Protein AF-A0A1H8NMY2-F1 (afdb_monomer_lite)

Sequence (203 aa):
MPKVVSSSRAIAMTVWCSWIEVSTLDDGRGGSALRGVARFNRLLVPMTEAEGAQTGVDDFRHYFRIGEAESNIAPPSSDRNRWFEKTGIRIANGENVATIRPWTWPKAFSGITVNDTCKVRAAIADRETPPRESSQATDWTGKVIAKVLGLDLTKPYDKARTKEIQKEWIKTDVLRIERMAYGNKGKEFDFVVAGENNPAVQE

Foldseek 3Di:
DDDDDDDPDDDDDPPDPDDPDFDAQVVDDCSVVCVVPDPADKDWGFFDPVNVLQQPDPDSRQKTAIHGNDPPPDDPDPRVQWMKGWDWDQDPVGDTDIDIDTDHRDDLCVPPDVVLLVQLQVLQAPDPDFAAPDPVDPRHSLVSSCVSVVFDCVRSNSVVSSNVVSVVCCVQQQKDWDWDQDDDPRDTGTGIHGGPNDNPPDD

Organism: NCBI:txid1077947

Radius of gyration: 26.11 Å; chains: 1; bounding box: 73×61×64 Å

Secondary structure (DSSP, 8-state):
---------------------PPPGGGSTTHHHHHHH-SS-EEEEEPPHHHHTTTT-S-GGGEEEEEES-TTSSS--GGGG-EEEEEEEE-TTS-EEEEEEEE-PPPTTTT--HHHHHHHHHHHHT-SSPPBSSTTSTTBHHHHHHH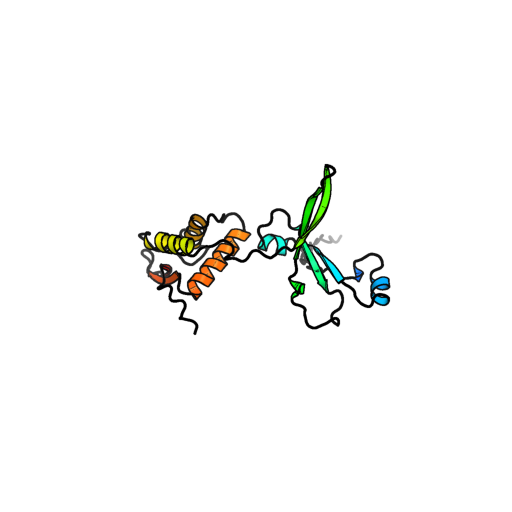HHT--TTSHHHHHHHHHHHHHHHHTTSEEEEEEEETTTTEEEEEEEE----TT---

pLDDT: mean 77.02, std 19.94, range [21.72, 95.12]

Structure (mmCIF, N/CA/C/O backbone):
data_AF-A0A1H8NMY2-F1
#
_entry.id   AF-A0A1H8NMY2-F1
#
loop_
_atom_site.group_PDB
_atom_site.id
_atom_site.type_symbol
_atom_site.label_atom_id
_atom_site.label_alt_id
_atom_site.label_comp_id
_atom_site.label_asym_id
_atom_site.label_entity_id
_atom_site.label_seq_id
_atom_site.pdbx_PDB_ins_code
_atom_site.Cartn_x
_atom_site.Cartn_y
_atom_site.Cartn_z
_atom_site.occupancy
_atom_site.B_iso_or_equiv
_atom_site.auth_seq_id
_atom_site.auth_comp_id
_atom_site.auth_asym_id
_atom_site.auth_atom_id
_atom_site.pdbx_PDB_model_num
ATOM 1 N N . MET A 1 1 ? 46.736 41.645 33.592 1.00 44.44 1 MET A N 1
ATOM 2 C CA . MET A 1 1 ? 45.682 40.607 33.560 1.00 44.44 1 MET A CA 1
ATOM 3 C C . MET A 1 1 ? 44.379 41.254 33.126 1.00 44.44 1 MET A C 1
ATOM 5 O O . MET A 1 1 ? 43.966 42.213 33.764 1.00 44.44 1 MET A O 1
ATOM 9 N N . PRO A 1 2 ? 43.780 40.765 32.034 1.00 32.41 2 PRO A N 1
ATOM 10 C CA . PRO A 1 2 ? 42.386 40.333 32.112 1.00 32.41 2 PRO A CA 1
ATOM 11 C C . PRO A 1 2 ? 42.186 38.951 31.464 1.00 32.41 2 PRO A C 1
ATOM 13 O O . PRO A 1 2 ? 42.702 38.665 30.387 1.00 32.41 2 PRO A O 1
ATOM 16 N N . LYS A 1 3 ? 41.439 38.085 32.158 1.00 34.69 3 LYS A N 1
ATOM 17 C CA . LYS A 1 3 ? 40.906 36.822 31.632 1.00 34.69 3 LYS A CA 1
ATOM 18 C C . LYS A 1 3 ? 39.846 37.142 30.578 1.00 34.69 3 LYS A C 1
ATOM 20 O O . LYS A 1 3 ? 38.895 37.852 30.890 1.00 34.69 3 LYS A O 1
ATOM 25 N N . VAL A 1 4 ? 39.963 36.561 29.386 1.00 32.12 4 VAL A N 1
ATOM 26 C CA . VAL A 1 4 ? 38.839 36.448 28.449 1.00 32.12 4 VAL A CA 1
ATOM 27 C C . VAL A 1 4 ? 38.410 34.987 28.423 1.00 32.12 4 VAL A C 1
ATOM 29 O O . VAL A 1 4 ? 39.197 34.082 28.162 1.00 32.12 4 VAL A O 1
ATOM 32 N N . VAL A 1 5 ? 37.157 34.795 28.817 1.00 34.81 5 VAL A N 1
ATOM 33 C CA . VAL A 1 5 ? 36.450 33.529 28.984 1.00 34.81 5 VAL A CA 1
ATOM 34 C C . VAL A 1 5 ? 36.097 32.963 27.609 1.00 34.81 5 VAL A C 1
ATOM 36 O O . VAL A 1 5 ? 35.546 33.671 26.767 1.00 34.81 5 VAL A O 1
ATOM 39 N N . SER A 1 6 ? 3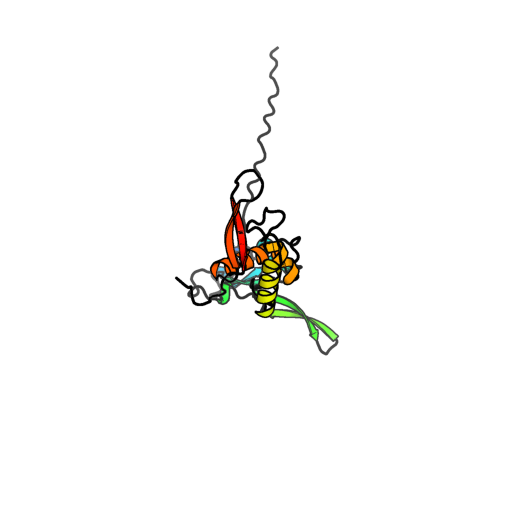6.389 31.680 27.388 1.00 32.91 6 SER A N 1
ATOM 40 C CA . SER A 1 6 ? 35.930 30.941 26.214 1.00 32.91 6 SER A CA 1
ATOM 41 C C . SER A 1 6 ? 34.409 30.785 26.253 1.00 32.91 6 SER A C 1
ATOM 43 O O . SER A 1 6 ? 33.869 30.153 27.160 1.00 32.91 6 SER A O 1
ATOM 45 N N . SER A 1 7 ? 33.722 31.315 25.247 1.00 29.48 7 SER A N 1
ATOM 46 C CA . SER A 1 7 ? 32.307 31.051 24.992 1.00 29.48 7 SER A CA 1
ATOM 47 C C . SER A 1 7 ? 32.196 30.336 23.648 1.00 29.48 7 SER A C 1
ATOM 49 O O . SER A 1 7 ? 31.920 30.955 22.620 1.00 29.48 7 SER A O 1
ATOM 51 N N . SER A 1 8 ? 32.409 29.022 23.656 1.00 28.06 8 SER A N 1
ATOM 52 C CA . SER A 1 8 ? 32.023 28.155 22.544 1.00 28.06 8 SER A CA 1
ATOM 53 C C . SER A 1 8 ? 30.500 28.035 22.533 1.00 28.06 8 SER A C 1
ATOM 55 O O . SER A 1 8 ? 29.924 27.208 23.235 1.00 28.06 8 SER A O 1
ATOM 57 N N . ARG A 1 9 ? 29.829 28.884 21.750 1.00 29.34 9 ARG A N 1
ATOM 58 C CA . ARG A 1 9 ? 28.435 28.654 21.359 1.00 29.34 9 ARG A CA 1
ATOM 59 C C . ARG A 1 9 ? 28.449 27.722 20.154 1.00 29.34 9 ARG A C 1
ATOM 61 O O . ARG A 1 9 ? 28.692 28.155 19.033 1.00 29.34 9 ARG A O 1
ATOM 68 N N . ALA A 1 10 ? 28.220 26.438 20.411 1.00 27.17 10 ALA A N 1
ATOM 69 C CA . ALA A 1 10 ? 27.868 25.479 19.377 1.00 27.17 10 ALA A CA 1
ATOM 70 C C . ALA A 1 10 ? 26.523 25.905 18.771 1.00 27.17 10 ALA A C 1
ATOM 72 O O . ALA A 1 10 ? 25.493 25.894 19.446 1.00 27.17 10 ALA A O 1
ATOM 73 N N . ILE A 1 11 ? 26.549 26.341 17.514 1.00 27.50 11 ILE A N 1
ATOM 74 C CA . ILE A 1 11 ? 25.341 26.572 16.728 1.00 27.50 11 ILE A CA 1
ATOM 75 C C . ILE A 1 11 ? 24.823 25.196 16.318 1.00 27.50 11 ILE A C 1
ATOM 77 O O . ILE A 1 11 ? 25.528 24.415 15.680 1.00 27.50 11 ILE A O 1
ATOM 81 N N . ALA A 1 12 ? 23.604 24.900 16.762 1.00 25.20 12 ALA A N 1
ATOM 82 C CA . ALA A 1 12 ? 22.901 23.664 16.491 1.00 25.20 12 ALA A CA 1
ATOM 83 C C . ALA A 1 12 ? 22.777 23.428 14.979 1.00 25.20 12 ALA A C 1
ATOM 85 O O . ALA A 1 12 ? 22.272 24.263 14.225 1.00 25.20 12 ALA A O 1
ATOM 86 N N . MET A 1 13 ? 23.242 22.252 14.572 1.00 22.92 13 MET A N 1
ATOM 87 C CA . MET A 1 13 ? 23.136 21.694 13.234 1.00 22.92 13 MET A CA 1
ATOM 88 C C . MET A 1 13 ? 21.655 21.464 12.914 1.00 22.92 13 MET A C 1
ATOM 90 O O . MET A 1 13 ? 21.066 20.457 13.297 1.00 22.92 13 MET A O 1
ATOM 94 N N . THR A 1 14 ? 21.037 22.430 12.237 1.00 24.53 14 THR A N 1
ATOM 95 C CA . THR A 1 14 ? 19.711 22.249 11.642 1.00 24.53 14 THR A CA 1
ATOM 96 C C . THR A 1 14 ? 19.932 21.588 10.289 1.00 24.53 14 THR A C 1
ATOM 98 O O . THR A 1 14 ? 20.219 22.263 9.303 1.00 24.53 14 THR A O 1
ATOM 101 N N . VAL A 1 15 ? 19.869 20.256 10.253 1.00 23.52 15 VAL A N 1
ATOM 102 C CA . VAL A 1 15 ? 19.817 19.502 8.996 1.00 23.52 15 VAL A CA 1
ATOM 103 C C . VAL A 1 15 ? 18.462 19.793 8.363 1.00 23.52 15 VAL A C 1
ATOM 105 O O . VAL A 1 15 ? 17.442 19.214 8.730 1.00 23.52 15 VAL A O 1
ATOM 108 N N . TRP A 1 16 ? 18.452 20.748 7.439 1.00 21.72 16 TRP A N 1
ATOM 109 C CA . TRP A 1 16 ? 17.370 20.904 6.483 1.00 21.72 16 TRP A CA 1
ATOM 110 C C . TRP A 1 16 ? 17.370 19.666 5.584 1.00 21.72 16 TRP A C 1
ATOM 112 O O . TRP A 1 16 ? 18.310 19.440 4.824 1.00 21.72 16 TRP A O 1
ATOM 122 N N . CYS A 1 17 ? 16.332 18.840 5.719 1.00 22.70 17 CYS A N 1
ATOM 123 C CA . CYS A 1 17 ? 16.039 17.753 4.794 1.00 22.70 17 CYS A CA 1
ATOM 124 C C . CYS A 1 17 ? 15.774 18.377 3.417 1.00 22.70 17 CYS A C 1
ATOM 126 O O . CYS A 1 17 ? 14.758 19.031 3.193 1.00 22.70 17 CYS A O 1
ATOM 128 N N . SER A 1 18 ? 16.758 18.237 2.542 1.00 24.09 18 SER A N 1
ATOM 129 C CA . SER A 1 18 ? 16.905 18.968 1.295 1.00 24.09 18 SER A CA 1
ATOM 130 C C . SER A 1 18 ? 16.553 18.033 0.134 1.00 24.09 18 SER A C 1
ATOM 132 O O . SER A 1 18 ? 17.286 17.087 -0.122 1.00 24.09 18 SER A O 1
ATOM 134 N N . TRP A 1 19 ? 15.424 18.335 -0.515 1.00 28.14 19 TRP A N 1
ATOM 135 C CA . TRP A 1 19 ? 14.993 17.968 -1.877 1.00 28.14 19 TRP A CA 1
ATOM 136 C C . TRP A 1 19 ? 14.732 16.492 -2.231 1.00 28.14 19 TRP A C 1
ATOM 138 O O . TRP A 1 19 ? 15.632 15.675 -2.387 1.00 28.14 19 TRP A O 1
ATOM 148 N N . ILE A 1 20 ? 13.462 16.197 -2.537 1.00 36.53 20 ILE A N 1
ATOM 149 C CA . ILE A 1 20 ? 13.125 15.268 -3.624 1.00 36.53 20 ILE A CA 1
ATOM 150 C C . ILE A 1 20 ? 13.514 15.990 -4.919 1.00 36.53 20 ILE A C 1
ATOM 152 O O . ILE A 1 20 ? 12.794 16.869 -5.391 1.00 36.53 20 ILE A O 1
ATOM 156 N N . GLU A 1 21 ? 14.694 15.690 -5.454 1.00 45.91 21 GLU A N 1
ATOM 157 C CA . GLU A 1 21 ? 15.064 16.113 -6.803 1.00 45.91 21 GLU A CA 1
ATOM 158 C C . GLU A 1 21 ? 14.337 15.211 -7.797 1.00 45.91 21 GLU A C 1
ATOM 160 O O . GLU A 1 21 ? 14.639 14.028 -7.963 1.00 45.91 21 GLU A O 1
ATOM 165 N N . VAL A 1 22 ? 13.321 15.773 -8.449 1.00 57.31 22 VAL A N 1
ATOM 166 C CA . VAL A 1 22 ? 12.797 15.198 -9.684 1.00 57.31 22 VAL A CA 1
ATOM 167 C C . VAL A 1 22 ? 13.915 15.309 -10.711 1.00 57.31 22 VAL A C 1
ATOM 169 O O . VAL A 1 22 ? 14.307 16.423 -11.046 1.00 57.31 22 VAL A O 1
ATOM 172 N N . SER A 1 23 ? 14.411 14.171 -11.204 1.00 66.50 23 SER A N 1
ATOM 173 C CA . SER A 1 23 ? 15.482 14.159 -12.200 1.00 66.50 23 SER A CA 1
ATOM 174 C C . SER A 1 23 ? 15.090 14.997 -13.412 1.00 66.50 23 SER A C 1
ATOM 176 O O . SER A 1 23 ? 14.053 14.760 -14.041 1.00 66.50 23 SER A O 1
ATOM 178 N N . THR A 1 24 ? 15.921 15.978 -13.730 1.00 71.88 24 THR A N 1
ATOM 179 C CA . THR A 1 24 ? 15.763 16.863 -14.874 1.00 71.88 24 THR A CA 1
ATOM 180 C C . THR A 1 24 ? 16.692 16.438 -16.004 1.00 71.88 24 THR A C 1
ATOM 182 O O . THR A 1 24 ? 17.648 15.686 -15.824 1.00 71.88 24 THR A O 1
ATOM 185 N N . LEU A 1 25 ? 16.415 16.915 -17.216 1.00 71.62 25 LEU A N 1
ATOM 186 C CA . LEU A 1 25 ? 17.250 16.595 -18.371 1.00 71.62 25 LEU A CA 1
ATOM 187 C C . LEU A 1 25 ? 18.663 17.188 -18.270 1.00 71.62 25 LEU A C 1
ATOM 189 O O . LEU A 1 25 ? 19.582 16.632 -18.866 1.00 71.62 25 LEU A O 1
ATOM 193 N N . ASP A 1 26 ? 18.855 18.254 -17.489 1.00 78.69 26 ASP A N 1
ATOM 194 C CA . ASP A 1 26 ? 20.173 18.865 -17.284 1.00 78.69 26 ASP A CA 1
ATOM 195 C C . ASP A 1 26 ? 21.067 18.042 -16.341 1.00 78.69 26 ASP A C 1
ATOM 197 O O . ASP A 1 26 ? 22.286 18.201 -16.377 1.00 78.69 26 ASP A O 1
ATOM 201 N N . ASP A 1 27 ? 20.489 17.106 -15.581 1.00 75.88 27 ASP A N 1
ATOM 202 C CA . ASP A 1 27 ? 21.232 16.186 -14.706 1.00 75.88 27 ASP A CA 1
ATOM 203 C C . ASP A 1 27 ? 21.995 15.126 -15.524 1.00 75.88 27 ASP A C 1
ATOM 205 O O . ASP A 1 27 ? 22.940 14.491 -15.049 1.00 75.88 27 ASP A O 1
ATOM 209 N N . GLY A 1 28 ? 21.592 14.926 -16.783 1.00 74.19 28 GLY A N 1
ATOM 210 C CA . GLY A 1 28 ? 22.281 14.063 -17.730 1.00 74.19 28 GLY A CA 1
ATOM 211 C C . GLY A 1 28 ? 23.557 14.712 -18.265 1.00 74.19 28 GLY A C 1
ATOM 212 O O . GLY A 1 28 ? 23.595 15.896 -18.600 1.00 74.19 28 GLY A O 1
ATOM 213 N N . ARG A 1 29 ? 24.621 13.921 -18.443 1.00 76.12 29 ARG A N 1
ATOM 214 C CA . ARG A 1 29 ? 25.837 14.399 -19.117 1.00 76.12 29 ARG A CA 1
ATOM 215 C C . ARG A 1 29 ? 25.490 14.898 -20.526 1.00 76.12 29 ARG A C 1
ATOM 217 O O . ARG A 1 29 ? 25.060 14.118 -21.369 1.00 76.12 29 ARG A O 1
ATOM 224 N N . GLY A 1 30 ? 25.728 16.185 -20.786 1.00 79.19 30 GLY A N 1
ATOM 225 C CA . GLY A 1 30 ? 25.377 16.822 -22.062 1.00 79.19 30 GLY A CA 1
ATOM 226 C C . GLY A 1 30 ? 23.893 17.189 -22.199 1.00 79.19 30 GLY A C 1
ATOM 227 O O . GLY A 1 30 ? 23.455 17.508 -23.302 1.00 79.19 30 GLY A O 1
ATOM 228 N N . GLY A 1 31 ? 23.133 17.173 -21.100 1.00 74.88 31 GLY A N 1
ATOM 229 C CA . GLY A 1 31 ? 21.703 17.474 -21.055 1.00 74.88 31 GLY A CA 1
ATOM 230 C C . GLY A 1 31 ? 21.336 18.801 -21.710 1.00 74.88 31 GLY A C 1
ATOM 231 O O . GLY A 1 31 ? 20.477 18.835 -22.587 1.00 74.88 31 GLY A O 1
ATOM 232 N N . SER A 1 32 ? 22.068 19.871 -21.400 1.00 76.38 32 SER A N 1
ATOM 233 C CA . SER A 1 32 ? 21.831 21.201 -21.977 1.00 76.38 32 SER A CA 1
ATOM 234 C C . SER A 1 32 ? 21.994 21.250 -23.504 1.00 76.38 32 SER A C 1
ATOM 236 O O . SER A 1 32 ? 21.245 21.951 -24.184 1.00 76.38 32 SER A O 1
ATOM 238 N N . ALA A 1 33 ? 22.927 20.472 -24.064 1.00 76.25 33 ALA A N 1
ATOM 239 C CA . ALA A 1 33 ? 23.135 20.379 -25.508 1.00 76.25 33 ALA A CA 1
ATOM 240 C C . ALA A 1 33 ? 22.040 19.541 -26.189 1.00 76.25 33 ALA A C 1
ATOM 242 O O . ALA A 1 33 ? 21.538 19.917 -27.246 1.00 76.25 33 ALA A O 1
ATOM 243 N N . LEU A 1 34 ? 21.632 18.430 -25.569 1.00 73.19 34 LEU A N 1
ATOM 244 C CA . LEU A 1 34 ? 20.575 17.558 -26.091 1.00 73.19 34 LEU A CA 1
ATOM 245 C C . LEU A 1 34 ? 19.202 18.239 -26.048 1.00 73.19 34 LEU A C 1
ATOM 247 O O . LEU A 1 34 ? 18.447 18.148 -27.017 1.00 73.19 34 LEU A O 1
ATOM 251 N N . ARG A 1 35 ? 18.931 19.005 -24.982 1.00 72.69 35 ARG A N 1
ATOM 252 C CA . ARG A 1 35 ? 17.734 19.843 -24.835 1.00 72.69 35 ARG A CA 1
ATOM 253 C C . ARG A 1 35 ? 17.560 20.805 -26.008 1.00 72.69 35 ARG A C 1
ATOM 255 O O . ARG A 1 35 ? 16.458 20.963 -26.511 1.00 72.69 35 ARG A O 1
ATOM 262 N N . GLY A 1 36 ? 18.647 21.450 -26.439 1.00 71.50 36 GLY A N 1
ATOM 263 C CA . GLY A 1 36 ? 18.612 22.468 -27.494 1.00 71.50 36 GLY A CA 1
ATOM 264 C C . GLY A 1 36 ? 18.446 21.917 -28.914 1.00 71.50 36 GLY A C 1
ATOM 265 O O . GLY A 1 36 ? 18.061 22.665 -29.811 1.00 71.50 36 GLY A O 1
ATOM 266 N N . VAL A 1 37 ? 18.733 20.629 -29.133 1.00 77.31 37 VAL A N 1
ATOM 267 C CA . VAL A 1 37 ? 18.757 20.010 -30.472 1.00 77.31 37 VAL A CA 1
ATOM 268 C C . VAL A 1 37 ? 17.552 19.099 -30.712 1.00 77.31 37 VAL A C 1
ATOM 270 O O . VAL A 1 37 ? 17.009 19.070 -31.819 1.00 77.31 37 VAL A O 1
ATOM 273 N N . ALA A 1 38 ? 17.111 18.354 -29.699 1.00 74.81 38 ALA A N 1
ATOM 274 C CA . ALA A 1 38 ? 15.987 17.436 -29.827 1.00 74.81 38 ALA A CA 1
ATOM 275 C C . ALA A 1 38 ? 14.640 18.167 -29.694 1.00 74.81 38 ALA A C 1
ATOM 277 O O . ALA A 1 38 ? 14.453 19.009 -28.825 1.00 74.81 38 ALA A O 1
ATOM 278 N N . ARG A 1 39 ? 13.674 17.814 -30.552 1.00 75.00 39 ARG A N 1
ATOM 279 C CA . ARG A 1 39 ? 12.295 18.350 -30.515 1.00 75.00 39 ARG A CA 1
ATOM 280 C C . ARG A 1 39 ? 11.357 17.573 -29.590 1.00 75.00 39 ARG A C 1
ATOM 282 O O . ARG A 1 39 ? 10.263 18.043 -29.301 1.00 75.00 39 ARG A O 1
ATOM 289 N N . PHE A 1 40 ? 11.773 16.378 -29.174 1.00 72.25 40 PHE A N 1
ATOM 290 C CA . PHE A 1 40 ? 11.032 15.507 -28.271 1.00 72.25 40 PHE A CA 1
ATOM 291 C C . PHE A 1 40 ? 11.998 14.896 -27.268 1.00 72.25 40 PHE A C 1
ATOM 293 O O . PHE A 1 40 ? 12.790 14.020 -27.611 1.00 72.25 40 PHE A O 1
ATOM 300 N N . ASN A 1 41 ? 11.904 15.348 -26.023 1.00 76.00 41 ASN A N 1
ATOM 301 C CA . ASN A 1 41 ? 12.719 14.858 -24.927 1.00 76.00 41 ASN A CA 1
ATOM 302 C C . ASN A 1 41 ? 11.846 14.082 -23.926 1.00 76.00 41 ASN A C 1
ATOM 304 O O . ASN A 1 41 ? 10.807 14.565 -23.463 1.00 76.00 41 ASN A O 1
ATOM 308 N N . ARG A 1 42 ? 12.264 12.860 -23.585 1.00 77.38 42 ARG A N 1
ATOM 309 C CA . ARG A 1 42 ? 11.637 12.011 -22.560 1.00 77.38 42 ARG A CA 1
ATOM 310 C C . ARG A 1 42 ? 12.704 11.518 -21.593 1.00 77.38 42 ARG A C 1
ATOM 312 O O . ARG A 1 42 ? 13.826 11.237 -22.003 1.00 77.38 42 ARG A O 1
ATOM 319 N N . LEU A 1 43 ? 12.335 11.402 -20.323 1.00 80.19 43 LEU A N 1
ATOM 320 C CA . LEU A 1 43 ? 13.216 10.928 -19.259 1.00 80.19 43 LEU A CA 1
ATOM 321 C C . LEU A 1 43 ? 12.763 9.547 -18.801 1.00 80.19 43 LEU A C 1
ATOM 323 O O . LEU A 1 43 ? 11.567 9.285 -18.715 1.00 80.19 43 LEU A O 1
ATOM 327 N N . LEU A 1 44 ? 13.706 8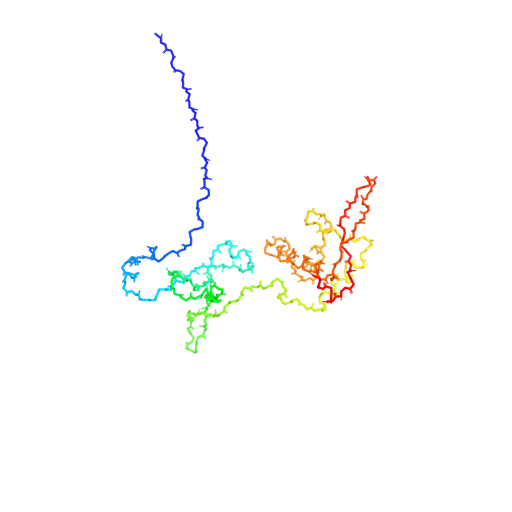.666 -18.478 1.00 86.38 44 LEU A N 1
ATOM 328 C CA . LEU A 1 44 ? 13.402 7.458 -17.718 1.00 86.38 44 LEU A CA 1
ATOM 329 C C . LEU A 1 44 ? 13.622 7.784 -16.246 1.00 86.38 44 LEU A C 1
ATOM 331 O O . LEU A 1 44 ? 14.757 7.969 -15.814 1.00 86.38 44 LEU A O 1
ATOM 335 N N . VAL A 1 45 ? 12.532 7.898 -15.496 1.00 87.25 45 VAL A N 1
ATOM 336 C CA . VAL A 1 45 ? 12.565 8.291 -14.086 1.00 87.25 45 VAL A CA 1
ATOM 337 C C . VAL A 1 45 ? 12.479 7.026 -13.234 1.00 87.25 45 VAL A C 1
ATOM 339 O O . VAL A 1 45 ? 11.483 6.303 -13.352 1.00 87.25 45 VAL A O 1
ATOM 342 N N . PRO A 1 46 ? 13.498 6.712 -12.414 1.00 90.38 46 PRO A N 1
ATOM 343 C CA . PRO A 1 46 ? 13.449 5.559 -11.525 1.00 90.38 46 PRO A CA 1
ATOM 344 C C . PRO A 1 46 ? 12.383 5.755 -10.444 1.00 90.38 46 PRO A C 1
ATOM 346 O O . PRO A 1 46 ? 12.069 6.885 -10.071 1.00 90.38 46 PRO A O 1
ATOM 349 N N . MET A 1 47 ? 11.853 4.650 -9.917 1.00 90.31 47 MET A N 1
ATOM 350 C CA . MET A 1 47 ? 11.037 4.703 -8.707 1.00 90.31 47 MET A CA 1
ATOM 351 C C . MET A 1 47 ? 11.873 5.247 -7.550 1.00 90.31 47 MET A C 1
ATOM 353 O O . MET A 1 47 ? 13.014 4.829 -7.346 1.00 90.31 47 MET A O 1
ATOM 357 N N . THR A 1 48 ? 11.308 6.176 -6.792 1.00 89.62 48 THR A N 1
ATOM 358 C CA . THR A 1 48 ? 11.909 6.650 -5.545 1.00 89.62 48 THR A CA 1
ATOM 359 C C . THR A 1 48 ? 11.657 5.652 -4.415 1.00 89.62 48 THR A C 1
ATOM 361 O O . THR A 1 48 ? 10.728 4.848 -4.467 1.00 89.62 48 THR A O 1
ATOM 364 N N . GLU A 1 49 ? 12.447 5.720 -3.345 1.00 87.88 49 GLU A N 1
ATOM 365 C CA . GLU A 1 49 ? 12.221 4.889 -2.155 1.00 87.88 49 GLU A CA 1
ATOM 366 C C . GLU A 1 49 ? 10.838 5.149 -1.528 1.00 87.88 49 GLU A C 1
ATOM 368 O O . GLU A 1 49 ? 10.134 4.215 -1.144 1.00 87.88 49 GLU A O 1
ATOM 373 N N . ALA A 1 50 ? 10.406 6.416 -1.500 1.00 85.94 50 ALA A N 1
ATOM 374 C CA . ALA A 1 50 ? 9.096 6.816 -0.987 1.00 85.94 50 ALA A CA 1
ATOM 375 C C . ALA A 1 50 ? 7.931 6.276 -1.834 1.00 85.94 50 ALA A C 1
ATOM 377 O O . ALA A 1 50 ? 6.887 5.912 -1.289 1.00 85.94 50 ALA A O 1
ATOM 378 N N . GLU A 1 51 ? 8.097 6.218 -3.158 1.00 87.69 51 GLU A N 1
ATOM 379 C CA . GLU A 1 51 ? 7.154 5.552 -4.061 1.00 87.69 51 GLU A CA 1
ATOM 380 C C . GLU A 1 51 ? 7.175 4.035 -3.839 1.00 87.69 51 GLU A C 1
ATOM 382 O O . GLU A 1 51 ? 6.122 3.434 -3.656 1.00 87.69 51 GLU A O 1
ATOM 387 N N . GLY A 1 52 ? 8.358 3.419 -3.758 1.00 87.62 52 GLY A N 1
ATOM 388 C CA . GLY A 1 52 ? 8.521 1.986 -3.506 1.00 87.62 52 GLY A CA 1
ATOM 389 C C . GLY A 1 52 ? 7.823 1.514 -2.231 1.00 87.62 52 GLY A C 1
ATOM 390 O O . GLY A 1 52 ? 7.082 0.528 -2.257 1.00 87.62 52 GLY A O 1
ATOM 391 N N . ALA A 1 53 ? 7.951 2.274 -1.142 1.00 85.00 53 ALA A N 1
ATOM 392 C CA . ALA A 1 53 ? 7.292 1.990 0.134 1.00 85.00 53 ALA A CA 1
ATOM 393 C C . ALA A 1 53 ? 5.753 1.922 0.037 1.00 85.00 53 ALA A C 1
ATOM 395 O O . ALA A 1 53 ? 5.109 1.259 0.851 1.00 85.00 53 ALA A O 1
ATOM 396 N N . GLN A 1 54 ? 5.157 2.574 -0.965 1.00 82.56 54 GLN A N 1
ATOM 397 C CA . GLN A 1 54 ? 3.713 2.580 -1.217 1.00 82.56 54 GLN A CA 1
ATOM 398 C C . GLN A 1 54 ? 3.243 1.433 -2.120 1.00 82.56 54 GLN A C 1
ATOM 400 O O . GLN A 1 54 ? 2.054 1.346 -2.407 1.00 82.56 54 GLN A O 1
ATOM 405 N N . THR A 1 55 ? 4.141 0.565 -2.586 1.00 83.25 55 THR A N 1
ATOM 406 C CA . THR A 1 55 ? 3.810 -0.514 -3.534 1.00 83.25 55 THR A CA 1
ATOM 407 C C . THR A 1 55 ? 3.954 -1.906 -2.937 1.00 83.25 55 THR A C 1
ATOM 409 O O . THR A 1 55 ? 3.392 -2.857 -3.470 1.00 83.25 55 THR A O 1
ATOM 412 N N . GLY A 1 56 ? 4.713 -2.043 -1.848 1.00 82.31 56 GLY A N 1
ATOM 413 C CA . GLY A 1 56 ? 5.017 -3.346 -1.260 1.00 82.31 56 GLY A CA 1
ATOM 414 C C . GLY A 1 56 ? 5.949 -4.214 -2.108 1.00 82.31 56 GLY A C 1
ATOM 415 O O . GLY A 1 56 ? 6.053 -5.405 -1.834 1.00 82.31 56 GLY A O 1
ATOM 416 N N . VAL A 1 57 ? 6.606 -3.649 -3.130 1.00 88.31 57 VAL A N 1
ATOM 417 C CA . VAL A 1 57 ? 7.641 -4.350 -3.905 1.00 88.31 57 VAL A CA 1
ATOM 418 C C . VAL A 1 57 ? 8.920 -4.507 -3.082 1.00 88.31 57 VAL A C 1
ATOM 420 O O . VAL A 1 57 ? 9.248 -3.639 -2.274 1.00 88.31 57 VAL A O 1
ATOM 423 N N . ASP A 1 58 ? 9.659 -5.592 -3.322 1.00 85.62 58 ASP A N 1
ATOM 424 C CA . ASP A 1 58 ? 10.875 -5.908 -2.559 1.00 85.62 58 ASP A CA 1
ATOM 425 C C . ASP A 1 58 ? 12.033 -4.942 -2.859 1.00 85.62 58 ASP A C 1
ATOM 427 O O . ASP A 1 58 ? 12.693 -4.454 -1.943 1.00 85.62 58 ASP A O 1
ATOM 431 N N . ASP A 1 59 ? 12.270 -4.631 -4.140 1.00 90.88 59 ASP A N 1
ATOM 432 C CA . ASP A 1 59 ? 13.276 -3.650 -4.558 1.00 90.88 59 ASP A CA 1
ATOM 433 C C . ASP A 1 59 ? 12.704 -2.683 -5.601 1.00 90.88 59 ASP A C 1
ATOM 435 O O . ASP A 1 59 ? 12.452 -3.018 -6.762 1.00 90.88 59 ASP A O 1
ATOM 439 N N . PHE A 1 60 ? 12.521 -1.438 -5.167 1.00 91.12 60 PHE A N 1
ATOM 440 C CA . PHE A 1 60 ? 11.971 -0.352 -5.972 1.00 91.12 60 PHE A CA 1
ATOM 441 C C . PHE A 1 60 ? 12.853 -0.003 -7.184 1.00 91.12 60 PHE A C 1
ATOM 443 O O . PHE A 1 60 ? 12.353 0.497 -8.190 1.00 91.12 60 PHE A O 1
ATOM 450 N N . ARG A 1 61 ? 14.157 -0.318 -7.156 1.00 92.12 61 ARG A N 1
ATOM 451 C CA . ARG A 1 61 ? 15.108 0.013 -8.239 1.00 92.12 61 ARG A CA 1
ATOM 452 C C . ARG A 1 61 ? 14.822 -0.718 -9.553 1.00 92.12 61 ARG A C 1
ATOM 454 O O . ARG A 1 61 ? 15.294 -0.297 -10.623 1.00 92.12 61 ARG A O 1
ATOM 461 N N . HIS A 1 62 ? 14.033 -1.789 -9.491 1.00 93.81 62 HIS A N 1
ATOM 462 C CA . HIS A 1 62 ? 13.550 -2.510 -10.663 1.00 93.81 62 HIS A CA 1
ATOM 463 C C . HIS A 1 62 ? 12.498 -1.731 -11.451 1.00 93.81 62 HIS A C 1
ATOM 465 O O . HIS A 1 62 ? 12.247 -2.073 -12.603 1.00 93.81 62 HIS A O 1
ATOM 471 N N . TYR A 1 63 ? 11.926 -0.664 -10.896 1.00 93.50 63 TYR A N 1
ATOM 472 C CA . TYR A 1 63 ? 10.808 0.042 -11.504 1.00 93.50 63 TYR A CA 1
ATOM 473 C C . TYR A 1 63 ? 11.203 1.432 -11.998 1.00 93.50 63 TYR A C 1
ATOM 475 O O . TYR A 1 63 ? 12.043 2.121 -11.415 1.00 93.50 63 TYR A O 1
ATOM 483 N N . PHE A 1 64 ? 10.601 1.847 -13.109 1.00 92.19 64 PHE A N 1
ATOM 484 C CA . PHE A 1 64 ? 10.756 3.190 -13.661 1.00 92.19 64 PHE A CA 1
ATOM 485 C C . PHE A 1 64 ? 9.511 3.596 -14.451 1.00 92.19 64 PHE A C 1
ATOM 487 O O . PHE A 1 64 ? 8.718 2.751 -14.871 1.00 92.19 64 PHE A O 1
ATOM 494 N N . ARG A 1 65 ? 9.355 4.896 -14.686 1.00 89.81 65 ARG A N 1
ATOM 495 C CA . ARG A 1 65 ? 8.323 5.469 -15.558 1.00 89.81 65 ARG A CA 1
ATOM 496 C C . ARG A 1 65 ? 8.944 6.361 -16.619 1.00 89.81 65 ARG A C 1
ATOM 498 O O . ARG A 1 65 ? 10.092 6.788 -16.498 1.00 89.81 65 ARG A O 1
ATOM 505 N N . ILE A 1 66 ? 8.164 6.676 -17.645 1.00 84.31 66 ILE A N 1
ATOM 506 C CA . ILE A 1 66 ? 8.545 7.692 -18.626 1.00 84.31 66 ILE A CA 1
ATOM 507 C C . ILE A 1 66 ? 8.102 9.055 -18.083 1.00 84.31 66 ILE A C 1
ATOM 509 O O . ILE A 1 66 ? 6.916 9.320 -17.906 1.00 84.31 66 ILE A O 1
ATOM 513 N N . GLY A 1 67 ? 9.073 9.903 -17.758 1.00 75.94 67 GLY A N 1
ATOM 514 C CA . GLY A 1 67 ? 8.881 11.282 -17.334 1.00 75.94 67 GLY A CA 1
ATOM 515 C C . GLY A 1 67 ? 8.869 12.259 -18.508 1.00 75.94 67 GLY A C 1
ATOM 516 O O . GLY A 1 67 ? 9.485 12.036 -19.556 1.00 75.94 67 GLY A O 1
ATOM 517 N N . GLU A 1 68 ? 8.175 13.375 -18.313 1.00 68.94 68 GLU A N 1
ATOM 518 C CA . GLU A 1 68 ? 8.190 14.506 -19.237 1.00 68.94 68 GLU A CA 1
ATOM 519 C C . GLU A 1 68 ? 9.424 15.368 -18.959 1.00 68.94 68 GLU A C 1
ATOM 521 O O . GLU A 1 68 ? 9.670 15.747 -17.817 1.00 68.94 68 GLU A O 1
ATOM 526 N N . ALA A 1 69 ? 10.202 15.670 -20.000 1.00 64.12 69 ALA A N 1
ATOM 527 C CA . ALA A 1 69 ? 11.362 16.555 -19.892 1.00 64.12 69 ALA A CA 1
ATOM 528 C C . ALA A 1 69 ? 11.023 18.030 -20.177 1.00 64.12 69 ALA A C 1
ATOM 530 O O . ALA A 1 69 ? 11.823 18.917 -19.877 1.00 64.12 69 ALA A O 1
ATOM 531 N N . GLU A 1 70 ? 9.856 18.284 -20.782 1.00 64.31 70 GLU A N 1
ATOM 532 C CA . GLU A 1 70 ? 9.413 19.593 -21.260 1.00 64.31 70 GLU A CA 1
ATOM 533 C C . GLU A 1 70 ? 7.899 19.751 -21.078 1.00 64.31 70 GLU A C 1
ATOM 535 O O . GLU A 1 70 ? 7.124 18.882 -21.479 1.00 64.31 70 GLU A O 1
ATOM 540 N N . SER A 1 71 ? 7.480 20.883 -20.509 1.00 60.44 71 SER A N 1
ATOM 541 C CA . SER A 1 71 ? 6.081 21.173 -20.152 1.00 60.44 71 SER A CA 1
ATOM 542 C C . SER A 1 71 ? 5.166 21.483 -21.344 1.00 60.44 71 SER A C 1
ATOM 544 O O . SER A 1 71 ? 3.951 21.517 -21.183 1.00 60.44 71 SER A O 1
ATOM 546 N N . ASN A 1 72 ? 5.733 21.727 -22.531 1.00 58.16 72 ASN A N 1
ATOM 547 C CA . ASN A 1 72 ? 5.003 22.218 -23.708 1.00 58.16 72 ASN A CA 1
ATOM 548 C C . ASN A 1 72 ? 4.571 21.104 -24.683 1.00 58.16 72 ASN A C 1
ATOM 550 O O . ASN A 1 72 ? 3.968 21.393 -25.716 1.00 58.16 72 ASN A O 1
ATOM 554 N N . ILE A 1 73 ? 4.879 19.836 -24.388 1.00 57.53 73 ILE A N 1
ATOM 555 C CA . ILE A 1 73 ? 4.559 18.694 -25.254 1.00 57.53 73 ILE A CA 1
ATOM 556 C C . ILE A 1 73 ? 3.270 18.021 -24.752 1.00 57.53 73 ILE A C 1
ATOM 558 O O . ILE A 1 73 ? 3.331 17.103 -23.940 1.00 57.53 73 ILE A O 1
ATOM 562 N N . ALA A 1 74 ? 2.134 18.448 -25.322 1.00 51.03 74 ALA A N 1
ATOM 563 C CA . ALA A 1 74 ? 0.791 17.849 -25.222 1.00 51.03 74 ALA A CA 1
ATOM 564 C C . ALA A 1 74 ? 0.067 17.980 -23.851 1.00 51.03 74 ALA A C 1
ATOM 566 O O . ALA A 1 74 ? 0.715 18.189 -22.826 1.00 51.03 74 ALA A O 1
ATOM 567 N N . PRO A 1 75 ? -1.289 17.890 -23.810 1.00 49.44 75 PRO A N 1
ATOM 568 C CA . PRO A 1 75 ? -2.045 17.853 -22.552 1.00 49.44 75 PRO A CA 1
ATOM 569 C C . PRO A 1 75 ? -1.502 16.722 -21.673 1.00 49.44 75 PRO A C 1
ATOM 571 O O . PRO A 1 75 ? -1.088 15.718 -22.255 1.00 49.44 75 PRO A O 1
ATOM 574 N N . PRO A 1 76 ? -1.505 16.849 -20.327 1.00 50.31 76 PRO A N 1
ATOM 575 C CA . PRO A 1 76 ? -0.859 15.903 -19.421 1.00 50.31 76 PRO A CA 1
ATOM 576 C C . PRO A 1 76 ? -1.348 14.499 -19.739 1.00 50.31 76 PRO A C 1
ATOM 578 O O . PRO A 1 76 ? -2.464 14.106 -19.397 1.00 50.31 76 PRO A O 1
ATOM 581 N N . SER A 1 77 ? -0.526 13.781 -20.494 1.00 46.88 77 SER A N 1
ATOM 582 C CA . SER A 1 77 ? -0.904 12.480 -20.996 1.00 46.88 77 SER A CA 1
ATOM 583 C C . SER A 1 77 ? -1.062 11.579 -19.781 1.00 46.88 77 SER A C 1
ATOM 585 O O . SER A 1 77 ? -0.272 11.621 -18.832 1.00 46.88 77 SER A O 1
ATOM 587 N N . SER A 1 78 ? -2.083 10.734 -19.806 1.00 51.34 78 SER A N 1
ATOM 588 C CA . SER A 1 78 ? -2.279 9.635 -18.857 1.00 51.34 78 SER A CA 1
ATOM 589 C C . SER A 1 78 ? -1.030 8.744 -18.674 1.00 51.34 78 SER A C 1
ATOM 591 O O . SER A 1 78 ? -0.992 7.921 -17.762 1.00 51.34 78 SER A O 1
ATOM 593 N N . ASP A 1 79 ? 0.012 8.936 -19.494 1.00 50.91 79 ASP A N 1
ATOM 594 C CA . ASP A 1 79 ? 1.326 8.298 -19.443 1.00 50.91 79 ASP A CA 1
ATOM 595 C C . ASP A 1 79 ? 2.224 8.738 -18.276 1.00 50.91 79 ASP A C 1
ATOM 597 O O . ASP A 1 79 ? 3.183 8.024 -17.977 1.00 50.91 79 ASP A O 1
ATOM 601 N N . ARG A 1 80 ? 1.911 9.819 -17.536 1.00 54.84 80 ARG A N 1
ATOM 602 C CA . ARG A 1 80 ? 2.625 10.137 -16.272 1.00 54.84 80 ARG A CA 1
ATOM 603 C C . ARG A 1 80 ? 2.604 8.974 -15.267 1.00 54.84 80 ARG A C 1
ATOM 605 O O . ARG A 1 80 ? 3.487 8.889 -14.415 1.00 54.84 80 ARG A O 1
ATOM 612 N N . ASN A 1 81 ? 1.638 8.065 -15.418 1.00 61.12 81 ASN A N 1
ATOM 613 C CA . ASN A 1 81 ? 1.445 6.869 -14.604 1.00 61.12 81 ASN A CA 1
ATOM 614 C C . ASN A 1 81 ? 1.763 5.558 -15.342 1.00 61.12 81 ASN A C 1
ATOM 616 O O . ASN A 1 81 ? 1.380 4.489 -14.865 1.00 61.12 81 ASN A O 1
ATOM 620 N N . ARG A 1 82 ? 2.454 5.597 -16.491 1.00 84.06 82 ARG A N 1
ATOM 621 C CA . ARG A 1 82 ? 2.880 4.372 -17.173 1.00 84.06 82 ARG A CA 1
ATOM 622 C C . ARG A 1 82 ? 4.220 3.902 -16.621 1.00 84.06 82 ARG A C 1
ATOM 624 O O . ARG A 1 82 ? 5.274 4.459 -16.929 1.00 84.06 82 ARG A O 1
ATOM 631 N N . TRP A 1 83 ? 4.153 2.861 -15.805 1.00 90.50 83 TRP A N 1
ATOM 632 C CA . TRP A 1 83 ? 5.309 2.268 -15.156 1.00 90.50 83 TRP A CA 1
ATOM 633 C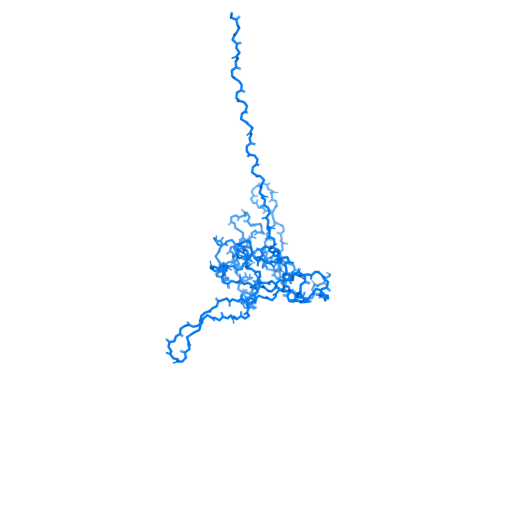 C . TRP A 1 83 ? 5.747 0.977 -15.841 1.00 90.50 83 TRP A C 1
ATOM 635 O O . TRP A 1 83 ? 4.977 0.311 -16.538 1.00 90.50 83 TRP A O 1
ATOM 645 N N . PHE A 1 84 ? 7.009 0.631 -15.628 1.00 93.38 84 PHE A N 1
ATOM 646 C CA . PHE A 1 84 ? 7.654 -0.549 -16.174 1.00 93.38 84 PHE A CA 1
ATOM 647 C C . PHE A 1 84 ? 8.526 -1.211 -15.113 1.00 93.38 84 PHE A C 1
ATOM 649 O O . PHE A 1 84 ? 9.103 -0.535 -14.262 1.00 93.38 84 PHE A O 1
ATOM 656 N N . GLU A 1 85 ? 8.646 -2.529 -15.207 1.00 95.12 85 GLU A N 1
ATOM 657 C CA . GLU A 1 85 ? 9.532 -3.353 -14.391 1.00 95.12 85 GLU A CA 1
ATOM 658 C C . GLU A 1 85 ? 10.670 -3.897 -15.257 1.00 95.12 85 GLU A C 1
ATOM 660 O O . GLU A 1 85 ? 10.431 -4.456 -16.331 1.00 95.12 85 GLU A O 1
ATOM 665 N N . LYS A 1 86 ? 11.904 -3.752 -14.774 1.00 94.62 86 LYS A N 1
ATOM 666 C CA . LYS A 1 86 ? 13.115 -4.358 -15.331 1.00 94.62 86 LYS A CA 1
ATOM 667 C C . LYS A 1 86 ? 13.166 -5.819 -14.901 1.00 94.62 86 LYS A C 1
ATOM 669 O O . LYS A 1 86 ? 13.303 -6.115 -13.714 1.00 94.62 86 LYS A O 1
ATOM 674 N N . THR A 1 87 ? 13.095 -6.722 -15.867 1.00 92.69 87 THR A N 1
ATOM 675 C CA . THR A 1 87 ? 13.092 -8.169 -15.638 1.00 92.69 87 THR A CA 1
ATOM 676 C C . THR A 1 87 ? 14.078 -8.868 -16.575 1.00 92.69 87 THR A C 1
ATOM 678 O O . THR A 1 87 ? 14.632 -8.250 -17.482 1.00 92.69 87 THR A O 1
ATOM 681 N N . GLY A 1 88 ? 14.347 -10.149 -16.348 1.00 91.62 88 GLY A N 1
ATOM 682 C CA . GLY A 1 88 ? 15.197 -10.969 -17.207 1.00 91.62 88 GLY A CA 1
ATOM 683 C C . GLY A 1 88 ? 14.395 -12.132 -17.766 1.00 91.62 88 GLY A C 1
ATOM 684 O O . GLY A 1 88 ? 13.707 -12.812 -17.008 1.00 91.62 88 GLY A O 1
ATOM 685 N N . ILE A 1 89 ? 14.485 -12.376 -19.073 1.00 92.62 89 ILE A N 1
ATOM 686 C CA . ILE A 1 89 ? 13.895 -13.569 -19.689 1.00 92.62 89 ILE A CA 1
ATOM 687 C C . ILE A 1 89 ? 14.987 -14.506 -20.185 1.00 92.62 89 ILE A C 1
ATOM 689 O O . ILE A 1 89 ? 15.998 -14.073 -20.742 1.00 92.62 89 ILE A O 1
ATOM 693 N N . ARG A 1 90 ? 14.755 -15.805 -19.993 1.00 94.06 90 ARG A N 1
ATOM 694 C CA . ARG A 1 90 ? 15.571 -16.859 -20.586 1.00 94.06 90 ARG A CA 1
ATOM 695 C C . ARG A 1 90 ? 15.155 -17.032 -22.042 1.00 94.06 90 ARG A C 1
ATOM 697 O O . ARG A 1 90 ? 14.009 -17.383 -22.310 1.00 94.06 90 ARG A O 1
ATOM 704 N N . ILE A 1 91 ? 16.070 -16.787 -22.970 1.00 93.56 91 ILE A N 1
ATOM 705 C CA . ILE A 1 91 ? 15.843 -17.005 -24.402 1.00 93.56 91 ILE A CA 1
ATOM 706 C C . ILE A 1 91 ? 16.253 -18.425 -24.819 1.00 93.56 91 ILE A C 1
ATOM 708 O O . ILE A 1 91 ? 16.925 -19.141 -24.076 1.00 93.56 91 ILE A O 1
ATOM 712 N N . ALA A 1 92 ? 15.808 -18.853 -26.005 1.00 93.06 92 ALA A N 1
ATOM 713 C CA . ALA A 1 92 ? 15.911 -20.240 -26.477 1.00 93.06 92 ALA A CA 1
ATOM 714 C C . ALA A 1 92 ? 17.352 -20.774 -26.574 1.00 93.06 92 ALA A C 1
ATOM 716 O O . ALA A 1 92 ? 17.568 -21.974 -26.444 1.00 93.06 92 ALA A O 1
ATOM 717 N N . ASN A 1 93 ? 18.337 -19.892 -26.759 1.00 93.06 93 ASN A N 1
ATOM 718 C CA . ASN A 1 93 ? 19.758 -20.250 -26.762 1.00 93.06 93 ASN A CA 1
ATOM 719 C C . ASN A 1 93 ? 20.323 -20.513 -25.351 1.00 93.06 93 ASN A C 1
ATOM 721 O O . ASN A 1 93 ? 21.502 -20.819 -25.214 1.00 93.06 93 ASN A O 1
ATOM 725 N N . GLY A 1 94 ? 19.514 -20.385 -24.296 1.00 92.19 94 GLY A N 1
ATOM 726 C CA . GLY A 1 94 ? 19.994 -20.522 -22.934 1.00 92.19 94 GLY A CA 1
ATOM 727 C C . GLY A 1 94 ? 20.832 -19.324 -22.480 1.00 92.19 94 GLY A C 1
ATOM 728 O O . GLY A 1 94 ? 21.808 -19.493 -21.753 1.00 92.19 94 GLY A O 1
ATOM 729 N N . GLU A 1 95 ? 20.434 -18.107 -22.821 1.00 93.00 95 GLU A N 1
ATOM 730 C CA . GLU A 1 95 ? 20.963 -16.879 -22.220 1.00 93.00 95 GLU A CA 1
ATOM 731 C C . GLU A 1 95 ? 19.856 -16.110 -21.498 1.00 93.00 95 GLU A C 1
ATOM 733 O O . GLU A 1 95 ? 18.673 -16.267 -21.796 1.00 93.00 95 GLU A O 1
ATOM 738 N N . ASN A 1 96 ? 20.233 -15.313 -20.497 1.00 93.12 96 ASN A N 1
ATOM 739 C CA . ASN A 1 96 ? 19.310 -14.403 -19.821 1.00 93.12 96 ASN A CA 1
ATOM 740 C C . ASN A 1 96 ? 19.511 -12.999 -20.378 1.00 93.12 96 ASN A C 1
ATOM 742 O O . ASN A 1 96 ? 20.594 -12.434 -20.246 1.00 93.12 96 ASN A O 1
ATOM 746 N N . VAL A 1 97 ? 18.462 -12.439 -20.973 1.00 94.19 97 VAL A N 1
ATOM 747 C CA . VAL A 1 97 ? 18.485 -11.092 -21.549 1.00 94.19 97 VAL A CA 1
ATOM 748 C C . VAL A 1 97 ? 17.624 -10.170 -20.698 1.00 94.19 97 VAL A C 1
ATOM 750 O O . VAL A 1 97 ? 16.496 -10.515 -20.334 1.00 94.19 97 VAL A O 1
ATOM 753 N N . ALA A 1 98 ? 18.164 -8.993 -20.379 1.00 92.81 98 ALA A N 1
ATOM 754 C CA . ALA A 1 98 ? 17.421 -7.945 -19.696 1.00 92.81 98 ALA A CA 1
ATOM 755 C C . ALA A 1 98 ? 16.310 -7.413 -20.611 1.00 92.81 98 ALA A C 1
ATOM 757 O O . ALA A 1 98 ? 16.547 -7.046 -21.760 1.00 92.81 98 ALA A O 1
ATOM 758 N N . THR A 1 99 ? 15.094 -7.364 -20.087 1.00 93.81 99 THR A N 1
ATOM 759 C CA . THR A 1 99 ? 13.905 -6.860 -20.767 1.00 93.81 99 THR A CA 1
ATOM 760 C C . THR A 1 99 ? 13.074 -6.007 -19.811 1.00 93.81 99 THR A C 1
ATOM 762 O O . THR A 1 99 ? 13.391 -5.859 -18.627 1.00 93.81 99 THR A O 1
ATOM 765 N N . ILE A 1 100 ? 12.005 -5.416 -20.328 1.00 94.44 100 ILE A N 1
ATOM 766 C CA . ILE A 1 100 ? 11.055 -4.628 -19.552 1.00 94.44 100 ILE A CA 1
ATOM 767 C C . ILE A 1 100 ? 9.638 -5.124 -19.810 1.00 94.44 100 ILE A C 1
ATOM 769 O O . ILE A 1 100 ? 9.306 -5.538 -20.921 1.00 94.44 100 ILE A O 1
ATOM 773 N N . ARG A 1 101 ? 8.779 -5.046 -18.795 1.00 93.69 101 ARG A N 1
ATOM 774 C CA . ARG A 1 101 ? 7.337 -5.281 -18.947 1.00 93.69 101 ARG A CA 1
ATOM 775 C C . ARG A 1 101 ? 6.531 -4.121 -18.368 1.00 93.69 101 ARG A C 1
ATOM 777 O O . ARG A 1 101 ? 7.008 -3.484 -17.428 1.00 93.69 101 ARG A O 1
ATOM 784 N N . PRO A 1 102 ? 5.327 -3.832 -18.896 1.00 93.19 102 PRO A N 1
ATOM 785 C CA . PRO A 1 102 ? 4.417 -2.888 -18.261 1.00 93.19 102 PRO A CA 1
ATOM 786 C C . PRO A 1 102 ? 4.131 -3.308 -16.819 1.00 93.19 102 PRO A C 1
ATOM 788 O O . PRO A 1 102 ? 3.873 -4.481 -16.551 1.00 93.19 102 PRO A O 1
ATOM 791 N N . TRP A 1 103 ? 4.151 -2.343 -15.910 1.00 91.44 103 TRP A N 1
ATOM 792 C CA . TRP A 1 103 ? 3.821 -2.536 -14.507 1.00 91.44 103 TRP A CA 1
ATOM 793 C C . TRP A 1 103 ? 2.764 -1.521 -14.086 1.00 91.44 103 TRP A C 1
ATOM 795 O O . TRP A 1 103 ? 2.725 -0.391 -14.571 1.00 91.44 103 TRP A O 1
ATOM 805 N N . THR A 1 104 ? 1.865 -1.945 -13.206 1.00 87.88 104 THR A N 1
ATOM 806 C CA . THR A 1 104 ? 0.777 -1.107 -12.701 1.00 87.88 104 THR A CA 1
ATOM 807 C C . THR A 1 104 ? 0.861 -1.060 -11.192 1.00 87.88 104 THR A C 1
ATOM 809 O O . THR A 1 104 ? 1.102 -2.081 -10.552 1.00 87.88 104 THR A O 1
ATOM 812 N N . TRP A 1 105 ? 0.605 0.120 -10.636 1.00 85.25 105 TRP A N 1
ATOM 813 C CA . TRP A 1 105 ? 0.527 0.301 -9.197 1.00 85.25 105 TRP A CA 1
ATOM 814 C C . TRP A 1 105 ? -0.491 -0.660 -8.576 1.00 85.25 105 TRP A C 1
ATOM 816 O O . TRP A 1 105 ? -1.619 -0.765 -9.076 1.00 85.25 105 TRP A O 1
ATOM 826 N N . PRO A 1 106 ? -0.132 -1.347 -7.482 1.00 83.38 106 PRO A N 1
ATOM 827 C CA . PRO A 1 106 ? -1.062 -2.226 -6.807 1.00 83.38 106 PRO A CA 1
ATOM 828 C C . PRO A 1 106 ? -2.175 -1.386 -6.180 1.00 83.38 106 PRO A C 1
ATOM 830 O O . PRO A 1 106 ? -1.943 -0.529 -5.328 1.00 83.38 106 PRO A O 1
ATOM 833 N N . LYS A 1 107 ? -3.412 -1.628 -6.619 1.00 82.56 107 LYS A N 1
ATOM 834 C CA . LYS A 1 107 ? -4.601 -1.000 -6.031 1.00 82.56 107 LYS A CA 1
ATOM 835 C C . LYS A 1 107 ? -4.862 -1.591 -4.647 1.00 82.56 107 LYS A C 1
ATOM 837 O O . LYS A 1 107 ? -4.686 -2.794 -4.458 1.00 82.56 107 LYS A O 1
ATOM 842 N N . ALA A 1 108 ? -5.382 -0.788 -3.717 1.00 79.44 108 ALA A N 1
ATOM 843 C CA . ALA A 1 108 ? -5.707 -1.253 -2.364 1.00 79.44 108 ALA A CA 1
ATOM 844 C C . ALA A 1 108 ? -6.617 -2.502 -2.372 1.00 79.44 108 ALA A C 1
ATOM 846 O O . ALA A 1 108 ? -6.377 -3.460 -1.637 1.00 79.44 108 ALA A O 1
ATOM 847 N N . PHE A 1 109 ? -7.581 -2.541 -3.295 1.00 80.88 109 PHE A N 1
ATOM 848 C CA . PHE A 1 109 ? -8.524 -3.648 -3.483 1.00 80.88 109 PHE A CA 1
ATOM 849 C C . PHE A 1 109 ? -8.052 -4.758 -4.431 1.00 80.88 109 PHE A C 1
ATOM 851 O O . PHE A 1 109 ? -8.806 -5.686 -4.714 1.00 80.88 109 PHE A O 1
ATOM 858 N N . SER A 1 110 ? -6.817 -4.694 -4.938 1.00 80.06 110 SER A N 1
ATOM 859 C CA . SER A 1 110 ? -6.301 -5.713 -5.856 1.00 80.06 110 SER A CA 1
ATOM 860 C C . SER A 1 110 ? -6.285 -7.091 -5.186 1.00 80.06 110 SER A C 1
ATOM 862 O O . SER A 1 110 ? -5.687 -7.262 -4.124 1.00 80.06 110 SER A O 1
ATOM 864 N N . GLY A 1 111 ? -6.955 -8.070 -5.796 1.00 80.88 111 GLY A N 1
ATOM 865 C CA . GLY A 1 111 ? -7.046 -9.436 -5.271 1.00 80.88 111 GLY A CA 1
ATOM 866 C C . GLY A 1 111 ? -8.037 -9.638 -4.119 1.00 80.88 111 GLY A C 1
ATOM 867 O O . GLY A 1 111 ? -8.087 -10.738 -3.583 1.00 80.88 111 GLY A O 1
ATOM 868 N N . ILE A 1 112 ? -8.829 -8.626 -3.741 1.00 87.00 112 ILE A N 1
ATOM 869 C CA . ILE A 1 112 ? -9.901 -8.780 -2.746 1.00 87.00 112 ILE A CA 1
ATOM 870 C C . ILE A 1 112 ? -11.179 -9.218 -3.457 1.00 87.00 112 ILE A C 1
ATOM 872 O O . ILE A 1 112 ? -11.652 -8.534 -4.366 1.00 87.00 112 ILE A O 1
ATOM 876 N N . THR A 1 113 ? -11.747 -10.350 -3.042 1.00 88.44 113 THR A N 1
ATOM 877 C CA . THR A 1 113 ? -13.016 -10.848 -3.586 1.00 88.44 113 THR A CA 1
ATOM 878 C C . THR A 1 113 ? -14.201 -10.458 -2.704 1.00 88.44 113 THR A C 1
ATOM 880 O O . THR A 1 113 ? -14.049 -10.181 -1.515 1.00 88.44 113 THR A O 1
ATOM 883 N N . VAL A 1 114 ? -15.417 -10.505 -3.262 1.00 87.69 114 VAL A N 1
ATOM 884 C CA . VAL A 1 114 ? -16.660 -10.289 -2.494 1.00 87.69 114 VAL A CA 1
ATOM 885 C C . VAL A 1 114 ? -16.783 -11.294 -1.343 1.00 87.69 114 VAL A C 1
ATOM 887 O O . VAL A 1 114 ? -17.233 -10.946 -0.255 1.00 87.69 114 VAL A O 1
ATOM 890 N N . ASN A 1 115 ? -16.328 -12.533 -1.551 1.00 89.62 115 ASN A N 1
ATOM 891 C CA . ASN A 1 115 ? -16.312 -13.552 -0.505 1.00 89.62 115 ASN A CA 1
ATOM 892 C C . ASN A 1 115 ? -15.411 -13.146 0.670 1.00 89.62 115 ASN A C 1
ATOM 894 O O . ASN A 1 115 ? -15.755 -13.383 1.823 1.00 89.62 115 ASN A O 1
ATOM 898 N N . ASP A 1 116 ? -14.281 -12.495 0.398 1.00 90.50 116 ASP A N 1
ATOM 899 C CA . ASP A 1 116 ? -13.390 -12.014 1.454 1.00 90.50 116 ASP A CA 1
ATOM 900 C C . ASP A 1 116 ? -14.015 -10.852 2.224 1.00 90.50 116 ASP A C 1
ATOM 902 O O . ASP A 1 116 ? -13.927 -10.815 3.451 1.00 90.50 116 ASP A O 1
ATOM 906 N N . THR A 1 117 ? -14.747 -9.967 1.542 1.00 89.94 117 THR A N 1
ATOM 907 C CA . THR A 1 117 ? -15.574 -8.947 2.202 1.00 89.94 117 THR A CA 1
ATOM 908 C C . THR A 1 117 ? -16.624 -9.582 3.121 1.00 89.94 117 THR A C 1
ATOM 910 O O . THR A 1 117 ? -16.761 -9.164 4.271 1.00 89.94 117 THR A O 1
ATOM 913 N N . CYS A 1 118 ? -17.325 -10.628 2.669 1.00 89.12 118 CYS A N 1
ATOM 914 C CA . CYS A 1 118 ? -18.283 -11.363 3.501 1.00 89.12 118 CYS A CA 1
ATOM 915 C C . CYS A 1 118 ? -17.615 -12.009 4.721 1.00 89.12 118 CYS A C 1
ATOM 917 O O . CYS A 1 118 ? -18.142 -11.900 5.826 1.00 89.12 118 CYS A O 1
ATOM 919 N N . LYS A 1 119 ? -16.435 -12.622 4.554 1.00 91.81 119 LYS A N 1
ATOM 920 C CA . LYS A 1 119 ? -15.664 -13.196 5.668 1.00 91.81 119 LYS A CA 1
ATOM 921 C C . LYS A 1 119 ? -15.247 -12.140 6.684 1.00 91.81 119 LYS A C 1
ATOM 923 O O . LYS A 1 119 ? -15.323 -12.407 7.876 1.00 91.81 119 LYS A O 1
ATOM 928 N N . VAL A 1 120 ? -14.820 -10.954 6.240 1.00 92.38 120 VAL A N 1
ATOM 929 C CA . VAL A 1 120 ? -14.492 -9.852 7.157 1.00 92.38 120 VAL A CA 1
ATOM 930 C C . VAL A 1 120 ? -15.728 -9.426 7.941 1.00 92.38 120 VAL A C 1
ATOM 932 O O . VAL A 1 120 ? -15.650 -9.299 9.159 1.00 92.38 120 VAL A O 1
ATOM 935 N N . ARG A 1 121 ? -16.867 -9.231 7.267 1.00 91.62 121 ARG A N 1
ATOM 936 C CA . ARG A 1 121 ? -18.121 -8.837 7.928 1.00 91.62 121 ARG A CA 1
ATOM 937 C C . ARG A 1 121 ? -18.570 -9.879 8.950 1.00 91.62 121 ARG A C 1
ATOM 939 O O . ARG A 1 121 ? -18.876 -9.505 10.075 1.00 91.62 121 ARG A O 1
ATOM 946 N N . ALA A 1 122 ? -18.532 -11.163 8.591 1.00 90.25 122 ALA A N 1
ATOM 947 C CA . ALA A 1 122 ? -18.828 -12.261 9.509 1.00 90.25 122 ALA A CA 1
ATOM 948 C C . ALA A 1 122 ? -17.858 -12.272 10.702 1.00 90.25 122 ALA A C 1
ATOM 950 O O . ALA A 1 122 ? -18.289 -12.257 11.845 1.00 90.25 122 ALA A O 1
ATOM 951 N N . ALA A 1 123 ? -16.551 -12.159 10.451 1.00 90.31 123 ALA A N 1
ATOM 952 C CA . ALA A 1 123 ? -15.539 -12.134 11.506 1.00 90.31 123 ALA A CA 1
ATOM 953 C C . ALA A 1 123 ? -15.651 -10.926 12.451 1.00 90.31 123 ALA A C 1
ATOM 955 O O . ALA A 1 123 ? -15.134 -10.990 13.562 1.00 90.31 123 ALA A O 1
ATOM 956 N N . ILE A 1 124 ? -16.263 -9.821 12.013 1.00 90.81 124 ILE A N 1
ATOM 957 C CA . ILE A 1 124 ? -16.584 -8.667 12.863 1.00 90.81 124 ILE A CA 1
ATOM 958 C C . ILE A 1 124 ? -17.874 -8.926 13.650 1.00 90.81 124 ILE A C 1
ATOM 960 O O . ILE A 1 124 ? -17.895 -8.662 14.848 1.00 90.81 124 ILE A O 1
ATOM 964 N N . ALA A 1 125 ? -18.911 -9.462 12.999 1.00 88.31 125 ALA A N 1
ATOM 965 C CA . ALA A 1 125 ? -20.204 -9.762 13.615 1.00 88.31 125 ALA A CA 1
ATOM 966 C C . ALA A 1 125 ? -20.131 -10.877 14.674 1.00 88.31 125 ALA A C 1
ATOM 968 O O . ALA A 1 125 ? -20.856 -10.827 15.661 1.00 88.31 125 ALA A O 1
ATOM 969 N N . ASP A 1 126 ? -19.227 -11.843 14.505 1.00 89.44 126 ASP A N 1
ATOM 970 C CA . ASP A 1 126 ? -19.025 -12.956 15.440 1.00 89.44 126 ASP A CA 1
ATOM 971 C C . ASP A 1 126 ? -18.327 -12.533 16.749 1.00 89.44 126 ASP A C 1
ATOM 973 O O . ASP A 1 126 ? -18.191 -13.339 17.673 1.00 89.44 126 ASP A O 1
ATOM 977 N N . ARG A 1 127 ? -17.829 -11.292 16.855 1.00 85.88 127 ARG A N 1
ATOM 978 C CA . ARG A 1 127 ? -17.137 -10.822 18.064 1.00 85.88 127 ARG A CA 1
ATOM 979 C C . ARG A 1 127 ? -18.146 -10.324 19.090 1.00 85.88 127 ARG A C 1
ATOM 981 O O . ARG A 1 127 ? -18.988 -9.491 18.787 1.00 85.88 127 ARG A O 1
ATOM 988 N N . GLU A 1 128 ? -17.970 -10.756 20.336 1.00 81.81 128 GLU A N 1
ATOM 989 C CA . GLU A 1 128 ? -18.775 -10.297 21.478 1.00 81.81 128 GLU A CA 1
ATOM 990 C C . GLU A 1 128 ? -18.676 -8.777 21.692 1.00 81.81 128 GLU A C 1
ATOM 992 O O . GLU A 1 128 ? -19.655 -8.123 22.036 1.00 81.81 128 GLU A O 1
ATOM 997 N N . THR A 1 129 ? -17.494 -8.200 21.463 1.00 84.12 129 THR A N 1
ATOM 998 C CA . THR A 1 129 ? -17.291 -6.748 21.433 1.00 84.12 129 THR A CA 1
ATOM 999 C C . THR A 1 129 ? -16.826 -6.338 20.038 1.00 84.12 129 THR A C 1
ATOM 1001 O O . THR A 1 129 ? -15.813 -6.872 19.566 1.00 84.12 129 THR A O 1
ATOM 1004 N N . PRO A 1 130 ? -17.517 -5.392 19.378 1.00 86.56 130 PRO A N 1
ATOM 1005 C CA . PRO A 1 130 ? -17.077 -4.862 18.098 1.00 86.56 130 PRO A CA 1
ATOM 1006 C C . PRO A 1 130 ? -15.649 -4.298 18.175 1.00 86.56 130 PRO A C 1
ATOM 1008 O O . PRO A 1 130 ? -15.250 -3.745 19.204 1.00 86.56 130 PRO A O 1
ATOM 1011 N N . PRO A 1 131 ? -14.846 -4.420 17.108 1.00 89.81 131 PRO A N 1
ATOM 1012 C CA . PRO A 1 131 ? -13.523 -3.819 17.058 1.00 89.81 131 PRO A CA 1
ATOM 1013 C C . PRO A 1 131 ? -13.602 -2.294 16.910 1.00 89.81 131 PRO A C 1
ATOM 1015 O O . PRO A 1 131 ? -14.587 -1.727 16.446 1.00 89.81 131 PRO A O 1
ATOM 1018 N N . ARG A 1 132 ? -12.528 -1.601 17.285 1.00 90.88 132 ARG A N 1
ATOM 1019 C CA . ARG A 1 132 ? -12.436 -0.135 17.244 1.00 90.88 132 ARG A CA 1
ATOM 1020 C C . ARG A 1 132 ? -12.016 0.382 15.874 1.00 90.88 132 ARG 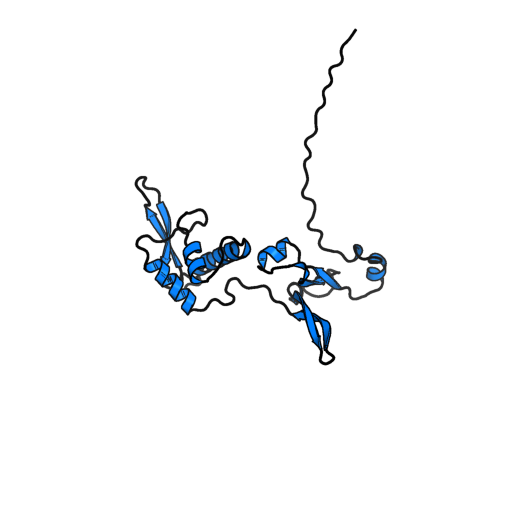A C 1
ATOM 1022 O O . ARG A 1 132 ? -11.247 -0.269 15.165 1.00 90.88 132 ARG A O 1
ATOM 1029 N N . GLU A 1 133 ? -12.460 1.584 15.522 1.00 90.50 133 GLU A N 1
ATOM 1030 C CA . GLU A 1 133 ? -12.093 2.233 14.255 1.00 90.50 133 GLU A CA 1
ATOM 1031 C C . GLU A 1 133 ? -10.603 2.616 14.227 1.00 90.50 133 GLU A C 1
ATOM 1033 O O . GLU A 1 133 ? -9.898 2.322 13.259 1.00 90.50 133 GLU A O 1
ATOM 1038 N N . SER A 1 134 ? -10.104 3.194 15.321 1.00 89.25 134 SER A N 1
ATOM 1039 C CA . SER A 1 134 ? -8.780 3.816 15.338 1.00 89.25 134 SER A CA 1
ATOM 1040 C C . SER A 1 134 ? -7.637 2.804 15.284 1.00 89.25 134 SER A C 1
ATOM 1042 O O . SER A 1 134 ? -7.543 1.895 16.109 1.00 89.25 134 SER A O 1
ATOM 1044 N N . SER A 1 135 ? -6.671 3.049 14.391 1.00 87.88 135 SER A N 1
ATOM 1045 C CA . SER A 1 135 ? -5.449 2.233 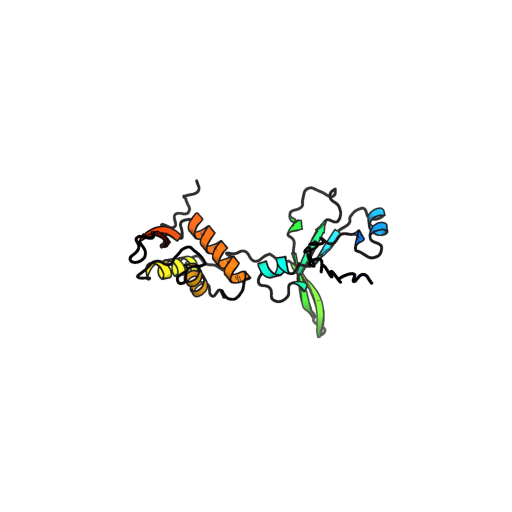14.264 1.00 87.88 135 SER A CA 1
ATOM 1046 C C . SER A 1 135 ? -4.506 2.253 15.475 1.00 87.88 135 SER A C 1
ATOM 1048 O O . SER A 1 135 ? -3.551 1.477 15.517 1.00 87.88 135 SER A O 1
ATOM 1050 N N . GLN A 1 136 ? -4.750 3.133 16.451 1.00 86.81 136 GLN A N 1
ATOM 1051 C CA . GLN A 1 136 ? -4.017 3.180 17.722 1.00 86.81 136 GLN A CA 1
ATOM 1052 C C . GLN A 1 136 ? -4.611 2.233 18.776 1.00 86.81 136 GLN A C 1
ATOM 1054 O O . GLN A 1 136 ? -3.975 1.972 19.796 1.00 86.81 136 GLN A O 1
ATOM 1059 N N . ALA A 1 137 ? -5.828 1.728 18.557 1.00 86.06 137 ALA A N 1
ATOM 1060 C CA . ALA A 1 137 ? -6.488 0.844 19.500 1.00 86.06 137 ALA A CA 1
ATOM 1061 C C . ALA A 1 137 ? -5.861 -0.557 19.502 1.00 86.06 137 ALA A C 1
ATOM 1063 O O . ALA A 1 137 ? -5.487 -1.108 18.463 1.00 86.06 137 ALA A O 1
ATOM 1064 N N . THR A 1 138 ? -5.816 -1.176 20.684 1.00 86.50 138 THR A N 1
ATOM 1065 C CA . THR A 1 138 ? -5.370 -2.568 20.819 1.00 86.50 138 THR A CA 1
ATOM 1066 C C . THR A 1 138 ? -6.267 -3.511 20.023 1.00 86.50 138 THR A C 1
ATOM 1068 O O . THR A 1 138 ? -5.746 -4.408 19.362 1.00 86.50 138 THR A O 1
ATOM 1071 N N . ASP A 1 139 ? -7.578 -3.268 20.007 1.00 89.38 139 ASP A N 1
ATOM 1072 C CA . ASP A 1 139 ? -8.543 -4.040 19.220 1.00 89.38 139 ASP A CA 1
ATOM 1073 C C . ASP A 1 139 ? -9.010 -3.282 17.970 1.00 89.38 139 ASP A C 1
ATOM 1075 O O . ASP A 1 139 ? -10.192 -3.046 17.752 1.00 89.38 139 ASP A O 1
ATOM 1079 N N . TRP A 1 140 ? -8.052 -2.811 17.173 1.00 93.19 140 TRP A N 1
ATOM 1080 C CA . TRP A 1 140 ? -8.330 -2.129 15.910 1.00 93.19 140 TRP A CA 1
ATOM 1081 C C . TRP A 1 140 ? -8.948 -3.074 14.870 1.00 93.19 140 TRP A C 1
ATOM 1083 O O . TRP A 1 140 ? -8.422 -4.158 14.609 1.00 93.19 140 TRP A O 1
ATOM 1093 N N . THR A 1 141 ? -9.993 -2.606 14.189 1.00 92.50 141 THR A N 1
ATOM 1094 C CA . THR A 1 141 ? -10.679 -3.292 13.080 1.00 92.50 141 THR A CA 1
ATOM 1095 C C . THR A 1 141 ? -9.721 -3.740 11.985 1.00 92.50 141 THR A C 1
ATOM 1097 O O . THR A 1 141 ? -9.849 -4.849 11.470 1.00 92.50 141 THR A O 1
ATOM 1100 N N . GLY A 1 142 ? -8.691 -2.946 11.682 1.00 90.81 142 GLY A N 1
ATOM 1101 C CA . GLY A 1 142 ? -7.681 -3.322 10.695 1.00 90.81 142 GLY A CA 1
ATOM 1102 C C . GLY A 1 142 ? -6.937 -4.619 11.023 1.00 90.81 142 GLY A C 1
ATOM 1103 O O . GLY A 1 142 ? -6.483 -5.293 10.108 1.00 90.81 142 GLY A O 1
ATOM 1104 N N . LYS A 1 143 ? -6.866 -5.044 12.293 1.00 93.44 143 LYS A N 1
ATOM 1105 C CA . LYS A 1 143 ? -6.306 -6.358 12.659 1.00 93.44 143 LYS A CA 1
ATOM 1106 C C . LYS A 1 143 ? -7.189 -7.514 12.197 1.00 93.44 143 LYS A C 1
ATOM 1108 O O . LYS A 1 143 ? -6.665 -8.543 11.781 1.00 93.44 143 LYS A O 1
ATOM 1113 N N . VAL A 1 144 ? -8.510 -7.338 12.240 1.00 92.12 144 VAL A N 1
ATOM 1114 C CA . VAL A 1 144 ? -9.470 -8.324 11.721 1.00 92.12 144 VAL A CA 1
ATOM 1115 C C . VAL A 1 144 ? -9.354 -8.396 10.203 1.00 92.12 144 VAL A C 1
ATOM 1117 O O . VAL A 1 144 ? -9.185 -9.481 9.653 1.00 92.12 144 VAL A O 1
ATOM 1120 N N . ILE A 1 145 ? -9.353 -7.233 9.544 1.00 92.38 145 ILE A N 1
ATOM 1121 C CA . ILE A 1 145 ? -9.196 -7.121 8.088 1.00 92.38 145 ILE A CA 1
ATOM 1122 C C . ILE A 1 145 ? -7.892 -7.792 7.642 1.00 92.38 145 ILE A C 1
ATOM 1124 O O . ILE A 1 145 ? -7.909 -8.649 6.763 1.00 92.38 145 ILE A O 1
ATOM 1128 N N . ALA A 1 146 ? -6.775 -7.463 8.291 1.00 93.31 146 ALA A N 1
ATOM 1129 C CA . ALA A 1 146 ? -5.472 -8.023 7.965 1.00 93.31 146 ALA A CA 1
ATOM 1130 C C . ALA A 1 146 ? -5.418 -9.544 8.159 1.00 93.31 146 ALA A C 1
ATOM 1132 O O . ALA A 1 146 ? -4.905 -10.246 7.294 1.00 93.31 146 ALA A O 1
ATOM 1133 N N . LYS A 1 147 ? -6.012 -10.072 9.238 1.00 92.75 147 LYS A N 1
ATOM 1134 C CA . LYS A 1 147 ? -6.075 -11.520 9.486 1.00 92.75 147 LYS A CA 1
ATOM 1135 C C . LYS A 1 147 ? -6.848 -12.265 8.395 1.00 92.75 147 LYS A C 1
ATOM 1137 O O . LYS A 1 147 ? -6.418 -13.336 7.983 1.00 92.75 147 LYS A O 1
ATOM 1142 N N . VAL A 1 148 ? -7.979 -11.721 7.943 1.00 92.00 148 VAL A N 1
ATOM 1143 C CA . VAL A 1 148 ? -8.821 -12.364 6.918 1.00 92.00 148 VAL A CA 1
ATOM 1144 C C . VAL A 1 148 ? -8.191 -12.262 5.529 1.00 92.00 148 VAL A C 1
ATOM 1146 O O . VAL A 1 148 ? -8.225 -13.228 4.774 1.00 92.00 148 VAL A O 1
ATOM 1149 N N . LEU A 1 149 ? -7.601 -11.110 5.203 1.00 90.06 149 LEU A N 1
ATOM 1150 C CA . LEU A 1 149 ? -6.986 -10.853 3.898 1.00 90.06 149 LEU A CA 1
ATOM 1151 C C . LEU A 1 149 ? -5.530 -11.336 3.794 1.00 90.06 149 LEU A C 1
ATOM 1153 O O . LEU A 1 149 ? -4.926 -11.207 2.733 1.00 90.06 149 LEU A O 1
ATOM 1157 N N . GLY A 1 150 ? -4.956 -11.865 4.879 1.00 89.81 150 GLY A N 1
ATOM 1158 C CA . GLY A 1 150 ? -3.563 -12.314 4.923 1.00 89.81 150 GLY A CA 1
ATOM 1159 C C . GLY A 1 150 ? -2.540 -11.179 4.801 1.00 89.81 150 GLY A C 1
ATOM 1160 O O . GLY A 1 150 ? -1.450 -11.400 4.282 1.00 89.81 150 GLY A O 1
ATOM 1161 N N . LEU A 1 151 ? -2.891 -9.968 5.240 1.00 90.06 151 LEU A N 1
ATOM 1162 C CA . LEU A 1 151 ? -2.005 -8.801 5.214 1.00 90.06 151 LEU A CA 1
ATOM 1163 C C . LEU A 1 151 ? -1.117 -8.766 6.461 1.00 90.06 151 LEU A C 1
ATOM 1165 O O . LEU A 1 151 ? -1.572 -9.063 7.569 1.00 90.06 151 LEU A O 1
ATOM 1169 N N . ASP A 1 152 ? 0.132 -8.337 6.298 1.00 90.06 152 ASP A N 1
ATOM 1170 C CA . ASP A 1 152 ? 1.092 -8.254 7.393 1.00 90.06 152 ASP A CA 1
ATOM 1171 C C . ASP A 1 152 ? 1.216 -6.818 7.915 1.00 90.06 152 ASP A C 1
ATOM 1173 O O . ASP A 1 152 ? 1.895 -5.969 7.345 1.00 90.06 152 ASP A O 1
ATOM 1177 N N . LEU A 1 153 ? 0.604 -6.537 9.066 1.00 89.56 153 LEU A N 1
ATOM 1178 C CA . LEU A 1 153 ? 0.624 -5.200 9.673 1.00 89.56 153 LEU A CA 1
ATOM 1179 C C . LEU A 1 153 ? 2.011 -4.726 10.138 1.00 89.56 153 LEU A C 1
ATOM 1181 O O . LEU A 1 153 ? 2.141 -3.554 10.510 1.00 89.56 153 LEU A O 1
ATOM 1185 N N . THR A 1 154 ? 3.027 -5.594 10.149 1.00 89.38 154 THR A N 1
ATOM 1186 C CA . THR A 1 154 ? 4.416 -5.179 10.394 1.00 89.38 154 THR A CA 1
ATOM 1187 C C . THR A 1 154 ? 4.997 -4.435 9.194 1.00 89.38 154 THR A C 1
ATOM 1189 O O . THR A 1 154 ? 5.839 -3.551 9.368 1.00 89.38 154 THR A O 1
ATOM 1192 N N . LYS A 1 155 ? 4.493 -4.716 7.985 1.00 86.44 155 LYS A N 1
ATOM 1193 C CA . LYS A 1 155 ? 4.882 -4.024 6.762 1.00 86.44 155 LYS A CA 1
ATOM 1194 C C . LYS A 1 155 ? 4.137 -2.687 6.662 1.00 86.44 155 LYS A C 1
ATOM 1196 O O . LYS A 1 155 ? 2.902 -2.662 6.683 1.00 86.44 155 LYS A O 1
ATOM 1201 N N . PRO A 1 156 ? 4.851 -1.555 6.500 1.00 86.12 156 PRO A N 1
ATOM 1202 C CA . PRO A 1 156 ? 4.218 -0.242 6.367 1.00 86.12 156 PRO A CA 1
ATOM 1203 C C . PRO A 1 156 ? 3.195 -0.175 5.225 1.00 86.12 156 PRO A C 1
ATOM 1205 O O . PRO A 1 156 ? 2.124 0.406 5.406 1.00 86.12 156 PRO A O 1
ATOM 1208 N N . TYR A 1 157 ? 3.497 -0.821 4.092 1.00 87.56 157 TYR A N 1
ATOM 1209 C CA . TYR A 1 157 ? 2.608 -0.909 2.934 1.00 87.56 157 TYR A CA 1
ATOM 1210 C C . TYR A 1 157 ? 1.271 -1.580 3.274 1.00 87.56 157 TYR A C 1
ATOM 1212 O O . TYR A 1 157 ? 0.214 -0.987 3.074 1.00 87.56 157 TYR A O 1
ATOM 1220 N N . ASP A 1 158 ? 1.303 -2.779 3.855 1.00 89.06 158 ASP A N 1
ATOM 1221 C CA . ASP A 1 158 ? 0.101 -3.547 4.194 1.00 89.06 158 ASP A CA 1
ATOM 1222 C C . ASP A 1 158 ? -0.747 -2.841 5.256 1.00 89.06 158 ASP A C 1
ATOM 1224 O O . ASP A 1 158 ? -1.980 -2.852 5.198 1.00 89.06 158 ASP A O 1
ATOM 1228 N N . LYS A 1 159 ? -0.104 -2.146 6.200 1.00 89.94 159 LYS A N 1
ATOM 1229 C CA . LYS A 1 159 ? -0.801 -1.300 7.173 1.00 89.94 159 LYS A CA 1
ATOM 1230 C C . LYS A 1 159 ? -1.494 -0.107 6.508 1.00 89.94 159 LYS A C 1
ATOM 1232 O O . LYS A 1 159 ? -2.632 0.198 6.867 1.00 89.94 159 LYS A O 1
ATOM 1237 N N . ALA A 1 160 ? -0.838 0.567 5.562 1.00 88.88 160 ALA A N 1
ATOM 1238 C CA . ALA A 1 160 ? -1.438 1.663 4.797 1.00 88.88 160 ALA A CA 1
ATOM 1239 C C . ALA A 1 160 ? -2.598 1.160 3.925 1.00 88.88 160 ALA A C 1
ATOM 1241 O O . ALA A 1 160 ? -3.695 1.711 3.972 1.00 88.88 160 ALA A O 1
ATOM 1242 N N . ARG A 1 161 ? -2.393 0.037 3.232 1.00 89.50 161 ARG A N 1
ATOM 1243 C CA . ARG A 1 161 ? -3.407 -0.655 2.435 1.00 89.50 161 ARG A CA 1
ATOM 1244 C C . ARG A 1 161 ? -4.636 -1.027 3.265 1.00 89.50 161 ARG A C 1
ATOM 1246 O O . ARG A 1 161 ? -5.758 -0.780 2.838 1.00 89.50 161 ARG A O 1
ATOM 1253 N N . THR A 1 162 ? -4.437 -1.559 4.470 1.00 92.75 162 THR A N 1
ATOM 1254 C CA . THR A 1 162 ? -5.528 -1.908 5.394 1.00 92.75 162 THR A CA 1
ATOM 1255 C C . THR A 1 162 ? -6.350 -0.682 5.800 1.00 92.75 162 THR A C 1
ATOM 1257 O O . THR A 1 162 ? -7.573 -0.766 5.872 1.00 92.75 162 THR A O 1
ATOM 1260 N N . LYS A 1 163 ? -5.702 0.467 6.037 1.00 92.06 163 LYS A N 1
ATOM 1261 C CA . LYS A 1 163 ? -6.399 1.724 6.356 1.00 92.06 163 LYS A CA 1
ATOM 1262 C C . LYS A 1 163 ? -7.240 2.232 5.188 1.00 92.06 163 LYS A C 1
ATOM 1264 O O . LYS A 1 163 ? -8.376 2.635 5.406 1.00 92.06 163 LYS A O 1
ATOM 1269 N N . GLU A 1 164 ? -6.702 2.186 3.971 1.00 90.50 164 GLU A N 1
ATOM 1270 C CA . GLU A 1 164 ? -7.443 2.554 2.758 1.00 90.50 164 GLU A CA 1
ATOM 1271 C C . GLU A 1 164 ? -8.664 1.645 2.554 1.00 90.50 164 GLU A C 1
ATOM 1273 O O . GLU A 1 164 ? -9.769 2.136 2.335 1.00 90.50 164 GLU A O 1
ATOM 1278 N N . ILE A 1 165 ? -8.495 0.326 2.725 1.00 91.00 165 ILE A N 1
ATOM 1279 C CA . ILE A 1 165 ? -9.599 -0.644 2.649 1.00 91.00 165 ILE A CA 1
ATOM 1280 C C . ILE A 1 165 ? -10.673 -0.331 3.694 1.00 91.00 165 ILE A C 1
ATOM 1282 O O . ILE A 1 165 ? -11.851 -0.243 3.357 1.00 91.00 165 ILE A O 1
ATOM 1286 N N . GLN A 1 166 ? -10.272 -0.138 4.954 1.00 92.38 166 GLN A N 1
ATOM 1287 C CA . GLN A 1 166 ? -11.189 0.194 6.043 1.00 92.38 166 GLN A CA 1
ATOM 1288 C C . GLN A 1 166 ? -11.978 1.470 5.734 1.00 92.38 166 GLN A C 1
ATOM 1290 O O . GLN A 1 166 ? -13.195 1.490 5.890 1.00 92.38 166 GLN A O 1
ATOM 1295 N N . LYS A 1 167 ? -11.294 2.526 5.286 1.00 91.69 167 LYS A N 1
ATOM 1296 C CA . LYS A 1 167 ? -11.905 3.820 4.974 1.00 91.69 167 LYS A CA 1
ATOM 1297 C C . LYS A 1 167 ? -12.956 3.699 3.874 1.00 91.69 167 LYS A C 1
ATOM 1299 O O . LYS A 1 167 ? -14.055 4.225 4.024 1.00 91.69 167 LYS A O 1
ATOM 1304 N N . GLU A 1 168 ? -12.637 3.003 2.788 1.00 90.31 168 GLU A N 1
ATOM 1305 C CA . GLU A 1 168 ? -13.567 2.844 1.669 1.00 90.31 168 GLU A CA 1
ATOM 1306 C C . GLU A 1 168 ? -14.741 1.920 2.030 1.00 90.31 168 GLU A C 1
ATOM 1308 O O . GLU A 1 168 ? -15.875 2.194 1.646 1.00 90.31 168 GLU A O 1
ATOM 1313 N N . TRP A 1 169 ? -14.521 0.874 2.833 1.00 90.62 169 TRP A N 1
ATOM 1314 C CA . TRP A 1 169 ? -15.609 0.036 3.353 1.00 90.62 169 TRP A CA 1
ATOM 1315 C C . TRP A 1 169 ? -16.539 0.771 4.313 1.00 90.62 169 TRP A C 1
ATOM 1317 O O . TRP A 1 169 ? -17.732 0.484 4.319 1.00 90.62 169 TRP A O 1
ATOM 1327 N N . ILE A 1 170 ? -16.022 1.730 5.082 1.00 90.19 170 ILE A N 1
ATOM 1328 C CA . ILE A 1 170 ? -16.854 2.617 5.901 1.00 90.19 170 ILE A CA 1
ATOM 1329 C C . ILE A 1 170 ? -17.656 3.570 5.015 1.00 90.19 170 ILE A C 1
ATOM 1331 O O . ILE A 1 170 ? -18.851 3.752 5.215 1.00 90.19 170 ILE A O 1
ATOM 1335 N N . LYS A 1 171 ? -17.014 4.148 3.996 1.00 88.94 171 LYS A N 1
ATOM 1336 C CA . LYS A 1 171 ? -17.667 5.059 3.050 1.00 88.94 171 LYS A CA 1
ATOM 1337 C C . LYS A 1 171 ? -18.798 4.387 2.263 1.00 88.94 171 LYS A C 1
ATOM 1339 O O . LYS A 1 171 ? -19.810 5.019 2.000 1.00 88.94 171 LYS A O 1
ATOM 1344 N N . THR A 1 172 ? -18.613 3.128 1.878 1.00 86.62 172 THR A N 1
ATOM 1345 C CA . THR A 1 172 ? -19.589 2.332 1.109 1.00 86.62 172 THR A CA 1
ATOM 1346 C C . THR A 1 172 ? -20.605 1.594 1.988 1.00 86.62 172 THR A C 1
ATOM 1348 O O . THR A 1 172 ? -21.380 0.791 1.476 1.00 86.62 172 THR A O 1
ATOM 1351 N N . ASP A 1 173 ? -20.588 1.833 3.304 1.00 86.81 173 ASP A N 1
ATOM 1352 C CA . ASP A 1 173 ? -21.441 1.177 4.306 1.00 86.81 173 ASP A CA 1
ATOM 1353 C C . ASP A 1 173 ? -21.378 -0.366 4.287 1.00 86.81 173 ASP A C 1
ATOM 1355 O O . ASP A 1 173 ? -22.289 -1.077 4.710 1.00 86.81 173 ASP A O 1
ATOM 1359 N N . VAL A 1 174 ? -20.260 -0.920 3.812 1.00 87.12 174 VAL A N 1
ATOM 1360 C CA . VAL A 1 174 ? -19.903 -2.336 4.003 1.00 87.12 174 VAL A CA 1
ATOM 1361 C C . VAL A 1 174 ? -19.604 -2.583 5.485 1.00 87.12 174 VAL A C 1
ATOM 1363 O O . VAL A 1 174 ? -19.978 -3.611 6.060 1.00 87.12 174 VAL A O 1
ATOM 1366 N N . LEU A 1 175 ? -18.931 -1.610 6.097 1.00 89.06 175 LEU A N 1
ATOM 1367 C CA . LEU A 1 175 ? -18.684 -1.481 7.524 1.00 89.06 175 LEU A CA 1
ATOM 1368 C C . LEU A 1 175 ? -19.301 -0.165 7.997 1.00 89.06 175 LEU A C 1
ATOM 1370 O O . LEU A 1 175 ? -19.288 0.813 7.261 1.00 89.06 175 LEU A O 1
ATOM 1374 N N . ARG A 1 176 ? -19.804 -0.118 9.227 1.00 89.31 176 ARG A N 1
ATOM 1375 C CA . ARG A 1 176 ? -20.427 1.082 9.794 1.00 89.31 176 ARG A CA 1
ATOM 1376 C C . ARG A 1 176 ? -19.769 1.457 11.108 1.00 89.31 176 ARG A C 1
ATOM 1378 O O . ARG A 1 176 ? -19.389 0.580 11.880 1.00 89.31 176 ARG A O 1
ATOM 1385 N N . ILE A 1 177 ? -19.635 2.760 11.350 1.00 91.31 177 ILE A N 1
ATOM 1386 C CA . ILE A 1 177 ? -19.176 3.275 12.638 1.00 91.31 177 ILE A CA 1
ATOM 1387 C C . ILE A 1 177 ? -20.373 3.412 13.578 1.00 91.31 177 ILE A C 1
ATOM 1389 O O . ILE A 1 177 ? -21.337 4.104 13.261 1.00 91.31 177 ILE A O 1
ATOM 1393 N N . GLU A 1 178 ? -20.269 2.811 14.756 1.00 87.50 178 GLU A N 1
ATOM 1394 C CA . GLU A 1 178 ? -21.209 2.981 15.857 1.00 87.50 178 GLU A CA 1
ATOM 1395 C C . GLU A 1 178 ? -20.486 3.509 17.094 1.00 87.50 178 GLU A C 1
ATOM 1397 O O . GLU A 1 178 ? -19.420 3.023 17.480 1.00 87.50 178 GLU A O 1
ATOM 1402 N N . ARG A 1 179 ? -21.072 4.523 17.731 1.00 85.88 179 ARG A N 1
ATOM 1403 C CA . ARG A 1 179 ? -20.551 5.084 18.978 1.00 85.88 179 ARG A CA 1
ATOM 1404 C C . ARG A 1 179 ? -21.119 4.322 20.154 1.00 85.88 179 ARG A C 1
ATOM 1406 O O . ARG A 1 179 ? -22.330 4.302 20.350 1.00 85.88 179 ARG A O 1
ATOM 1413 N N . MET A 1 180 ? -20.238 3.720 20.944 1.00 80.06 180 MET A N 1
ATOM 1414 C CA . MET A 1 180 ? -20.626 2.981 22.143 1.00 80.06 180 MET A CA 1
ATOM 1415 C C . MET A 1 180 ? -19.776 3.409 23.333 1.00 80.06 180 MET A C 1
ATOM 1417 O O . MET A 1 180 ? -18.600 3.764 23.195 1.00 80.06 180 MET A O 1
ATOM 1421 N N . ALA A 1 181 ? -20.370 3.344 24.523 1.00 77.19 181 ALA A N 1
ATOM 1422 C CA . ALA A 1 181 ? -19.648 3.531 25.771 1.00 77.19 181 ALA A CA 1
ATOM 1423 C C . ALA A 1 181 ? -18.690 2.353 26.007 1.00 77.19 181 ALA A C 1
ATOM 1425 O O . ALA A 1 181 ? -19.079 1.191 25.907 1.00 77.19 181 ALA A O 1
ATOM 1426 N N . TYR A 1 182 ? -17.436 2.645 26.350 1.00 71.31 182 TYR A N 1
ATOM 1427 C CA . TYR A 1 182 ? -16.424 1.627 26.624 1.00 71.31 182 TYR A CA 1
ATOM 1428 C C . TYR A 1 182 ? -15.794 1.830 28.003 1.00 71.31 182 TYR A C 1
ATOM 1430 O O . TYR A 1 182 ? -15.150 2.848 28.291 1.00 71.31 182 TYR A O 1
ATOM 1438 N N . GLY A 1 183 ? -15.927 0.807 28.845 1.00 70.75 183 GLY A N 1
ATOM 1439 C CA . GLY A 1 183 ? -15.387 0.777 30.201 1.00 70.75 183 GLY A CA 1
ATOM 1440 C C . GLY A 1 183 ? -16.133 1.672 31.199 1.00 70.75 183 GLY A C 1
ATOM 1441 O O . GLY A 1 183 ? -17.107 2.347 30.885 1.00 70.75 183 GLY A O 1
ATOM 1442 N N . ASN A 1 184 ? -15.634 1.705 32.437 1.00 61.44 184 ASN A N 1
ATOM 1443 C CA . ASN A 1 184 ? -16.332 2.309 33.584 1.00 61.44 184 ASN A CA 1
ATOM 1444 C C . ASN A 1 184 ? -16.354 3.848 33.631 1.00 61.44 184 ASN A C 1
ATOM 1446 O O . ASN A 1 184 ? -16.918 4.415 34.560 1.00 61.44 184 ASN A O 1
ATOM 1450 N N . LYS A 1 185 ? -15.715 4.549 32.687 1.00 65.44 185 LYS A N 1
ATOM 1451 C CA . LYS A 1 185 ? -15.541 6.017 32.749 1.00 65.44 185 LYS A CA 1
ATOM 1452 C C . LYS A 1 185 ? -16.426 6.803 31.775 1.00 65.44 185 LYS A C 1
ATOM 1454 O O . LYS A 1 185 ? -16.124 7.965 31.525 1.00 65.44 185 LYS A O 1
ATOM 1459 N N . GLY A 1 186 ? -17.465 6.186 31.205 1.00 63.69 186 GLY A N 1
ATOM 1460 C CA . GLY A 1 186 ? -18.400 6.871 30.299 1.00 63.69 186 GLY A CA 1
ATOM 1461 C C . GLY A 1 186 ? -17.733 7.464 29.053 1.00 63.69 186 GLY A C 1
ATOM 1462 O O . GLY A 1 186 ? -18.219 8.442 28.499 1.00 63.69 186 GLY A O 1
ATOM 1463 N N . LYS A 1 187 ? -16.579 6.922 28.640 1.00 72.50 187 LYS A N 1
ATOM 1464 C CA . LYS A 1 187 ? -15.902 7.354 27.417 1.00 72.50 187 LYS A CA 1
ATOM 1465 C C . LYS A 1 187 ? -16.521 6.620 26.242 1.00 72.50 187 LYS A C 1
ATOM 1467 O O . LYS A 1 187 ? -16.499 5.391 26.204 1.00 72.50 187 LYS A O 1
ATOM 1472 N N . GLU A 1 188 ? -17.044 7.383 25.300 1.00 78.88 188 GLU A N 1
ATOM 1473 C CA . GLU A 1 188 ? -17.521 6.859 24.030 1.00 78.88 188 GLU A CA 1
ATOM 1474 C C . GLU A 1 188 ? -16.349 6.694 23.070 1.00 78.88 188 GLU A C 1
ATOM 1476 O O . GLU A 1 188 ? -15.435 7.524 23.020 1.00 78.88 188 GLU A O 1
ATOM 1481 N N . PHE A 1 189 ? -16.367 5.606 22.311 1.00 82.69 189 PHE A N 1
ATOM 1482 C CA . PHE A 1 189 ? -15.446 5.418 21.204 1.00 82.69 189 PHE A CA 1
ATOM 1483 C C . PHE A 1 189 ? -16.192 4.940 19.969 1.00 82.69 189 PHE A C 1
ATOM 1485 O O . PHE A 1 189 ? -17.258 4.335 20.061 1.00 82.69 189 PHE A O 1
ATOM 1492 N N . ASP A 1 190 ? -15.574 5.199 18.824 1.00 87.81 190 ASP A N 1
ATOM 1493 C CA . ASP A 1 190 ? -16.033 4.723 17.532 1.00 87.81 190 ASP A CA 1
ATOM 1494 C C . ASP A 1 190 ? -15.639 3.244 17.367 1.00 87.81 190 ASP A C 1
ATOM 1496 O O . ASP A 1 190 ? -14.453 2.873 17.332 1.00 87.81 190 ASP A O 1
ATOM 1500 N N . PHE A 1 191 ? -16.660 2.400 17.304 1.00 88.31 191 PHE A N 1
ATOM 1501 C CA . PHE A 1 191 ? -16.587 0.978 17.011 1.00 88.31 191 PHE A CA 1
ATOM 1502 C C . PHE A 1 191 ? -17.043 0.709 15.586 1.00 88.31 191 PHE A C 1
ATOM 1504 O O . PHE A 1 191 ? -17.773 1.506 15.007 1.00 88.31 191 PHE A O 1
ATOM 1511 N N . VAL A 1 192 ? -16.599 -0.403 15.011 1.00 89.06 192 VAL A N 1
ATOM 1512 C CA . VAL A 1 192 ? -16.946 -0.792 13.648 1.00 89.06 192 VAL A CA 1
ATOM 1513 C C . VAL A 1 192 ? -17.773 -2.066 13.675 1.00 89.06 192 VAL A C 1
ATOM 1515 O O . VAL A 1 192 ? -17.314 -3.098 14.162 1.00 89.06 192 VAL A O 1
ATOM 1518 N N . VAL A 1 193 ? -18.971 -1.993 13.111 1.00 89.38 193 VAL A N 1
ATOM 1519 C CA . VAL A 1 193 ? -19.897 -3.118 12.940 1.00 89.38 193 VAL A CA 1
ATOM 1520 C C . VAL A 1 193 ? -20.102 -3.415 11.454 1.00 89.38 193 VAL A C 1
ATOM 1522 O O . VAL A 1 193 ? -19.688 -2.643 10.584 1.00 89.38 193 VAL A O 1
ATOM 1525 N N . ALA A 1 194 ? -20.718 -4.554 11.137 1.00 87.44 194 ALA A N 1
ATOM 1526 C CA . ALA A 1 194 ? -21.109 -4.855 9.763 1.00 87.44 194 ALA A CA 1
ATOM 1527 C C . ALA A 1 194 ? -22.230 -3.892 9.329 1.00 87.44 194 ALA A C 1
ATOM 1529 O O . ALA A 1 194 ? -23.293 -3.880 9.942 1.00 87.44 194 ALA A O 1
ATOM 1530 N N . GLY A 1 195 ? -21.987 -3.092 8.287 1.00 83.69 195 GLY A N 1
ATOM 1531 C CA . GLY A 1 195 ? -22.992 -2.175 7.738 1.00 83.69 195 GLY A CA 1
ATOM 1532 C C . GLY A 1 195 ? -24.043 -2.907 6.900 1.00 83.69 195 GLY A C 1
ATOM 1533 O O . GLY A 1 195 ? -23.960 -4.128 6.715 1.00 83.69 195 GLY A O 1
ATOM 1534 N N . GLU A 1 196 ? -25.025 -2.179 6.367 1.00 75.69 196 GLU A N 1
ATOM 1535 C CA . GLU A 1 196 ? -26.117 -2.759 5.569 1.00 75.69 196 GLU A CA 1
ATOM 1536 C C . GLU A 1 196 ? -25.631 -3.261 4.201 1.00 75.69 196 GLU A C 1
ATOM 1538 O O . GLU A 1 196 ? -26.289 -4.102 3.585 1.00 75.69 196 GLU A O 1
ATOM 1543 N N . ASN A 1 197 ? -24.440 -2.825 3.763 1.00 72.62 197 ASN A N 1
ATOM 1544 C CA . ASN A 1 197 ? -23.857 -3.142 2.461 1.00 72.62 197 ASN A CA 1
ATOM 1545 C C . ASN A 1 197 ? -24.797 -2.724 1.316 1.00 72.62 197 ASN A C 1
ATOM 1547 O O . ASN A 1 197 ? -25.098 -3.519 0.423 1.00 72.62 197 ASN A O 1
ATOM 1551 N N . ASN A 1 198 ? -25.286 -1.480 1.366 1.00 60.44 198 ASN A N 1
ATOM 1552 C CA . ASN A 1 198 ? -26.153 -0.920 0.337 1.00 60.44 198 ASN A CA 1
ATOM 1553 C C . ASN A 1 198 ? -25.333 -0.086 -0.672 1.00 60.44 198 ASN A C 1
ATOM 1555 O O . ASN A 1 198 ? -25.009 1.067 -0.389 1.00 60.44 198 ASN A O 1
ATOM 1559 N N . PRO A 1 199 ? -25.019 -0.615 -1.872 1.00 56.97 199 PRO A N 1
ATOM 1560 C CA . PRO A 1 199 ? -24.212 0.101 -2.863 1.00 56.97 199 PRO A CA 1
ATOM 1561 C C . PRO A 1 199 ? -24.913 1.334 -3.467 1.00 56.97 199 PRO A C 1
ATOM 1563 O O . PRO A 1 199 ? -24.294 2.043 -4.258 1.00 56.97 199 PRO A O 1
ATOM 1566 N N . ALA A 1 200 ? -26.187 1.585 -3.133 1.00 51.31 200 ALA A N 1
ATOM 1567 C CA . ALA A 1 200 ? -26.986 2.684 -3.677 1.00 51.31 200 ALA A CA 1
ATOM 1568 C C . ALA A 1 200 ? -26.890 4.003 -2.885 1.00 51.31 200 ALA A C 1
ATOM 1570 O O . ALA A 1 200 ? -27.407 5.014 -3.353 1.00 51.31 200 ALA A O 1
ATOM 1571 N N . VAL A 1 201 ? -26.238 4.027 -1.717 1.00 51.22 201 VAL A N 1
ATOM 1572 C CA . VAL A 1 201 ? -26.075 5.253 -0.914 1.00 51.22 201 VAL A CA 1
ATOM 1573 C C . VAL A 1 201 ? -24.842 6.020 -1.406 1.00 51.22 201 VAL A C 1
ATOM 1575 O O . VAL A 1 201 ? -23.795 6.046 -0.767 1.00 51.22 201 VAL A O 1
ATOM 1578 N N . GLN A 1 202 ? -24.932 6.576 -2.612 1.00 41.97 202 GLN A N 1
ATOM 1579 C CA . GLN A 1 202 ? -24.027 7.628 -3.076 1.00 41.97 202 GLN A CA 1
ATOM 1580 C C . GLN A 1 202 ? -24.815 8.940 -3.025 1.00 41.97 202 GLN A C 1
ATOM 1582 O O . GLN A 1 202 ? -25.541 9.247 -3.968 1.00 41.97 202 GLN A O 1
ATOM 1587 N N . GLU A 1 203 ? -24.729 9.657 -1.902 1.00 38.47 203 GLU A N 1
ATOM 1588 C CA . GLU A 1 203 ? -25.090 11.085 -1.837 1.00 38.47 203 GLU A CA 1
ATOM 1589 C C . GLU A 1 203 ? -23.916 11.958 -2.297 1.00 38.47 203 GLU A C 1
ATOM 1591 O O . GLU A 1 203 ? -22.753 11.635 -1.943 1.00 38.47 203 GLU A O 1
#